Protein AF-A0A554LE17-F1 (afdb_monomer_lite)

Radius of gyration: 34.79 Å; chains: 1; bounding box: 100×59×69 Å

Foldseek 3Di:
DVVVVVVVVVVVVVVCVVPVVVVVVVVVVVVVVVVVVVVVVVVVVVVVVVVVVVLVPDDDDDDDQPPDDVVVVVVVLVVQVPDPSHPHDDDADLVNVQVVVCVVCVVPPVVVVVVVPDPARQVLDPPPADPWDWQEAALVRQKTWTWDDPPVDPRFIFIWMAGPNRRHIDGADDPPQWRHWIWHYAANHRFKIWWWTDHPPAAIFIWIQGPVHIDTPDPDDQFDRYWIWHDAYNVRQKTWTWTAHPNDIDIDMDGDD

Sequence (257 aa):
MKKSILRILKSGWTNFSRNSYLSVAATAIIALTLILFLGLITLRFLTSRITVALENKIDISAYFKTDAAEDQILQIKSDLMSQPSVESVEYVSKEQALEQFKSRHAGDKLIQDSLSQLDFNPLTVPTGIPAPYPTGISGDGSVIVGGPEDNGGSTVGSAVRWTNSGANVELLATPVGTVNSSAKAISTDGSAIVGWVAANSAPSQALLWTSGGFQVLTDLAGTTGGSKALGVSSTGSFVVGVGNLSNVDQAVRWRTR

Structure (mmCIF, N/CA/C/O backbone):
data_AF-A0A554LE17-F1
#
_entry.id   AF-A0A554LE17-F1
#
loop_
_atom_site.group_PDB
_atom_site.id
_atom_site.type_symbol
_atom_site.label_atom_id
_atom_site.label_alt_id
_atom_site.label_comp_id
_atom_site.label_asym_id
_atom_site.label_entity_id
_atom_site.label_seq_id
_atom_site.pdbx_PDB_ins_code
_atom_site.Cartn_x
_atom_site.Cartn_y
_atom_site.Cartn_z
_atom_site.occupancy
_atom_site.B_iso_or_equiv
_atom_site.auth_seq_id
_atom_site.auth_comp_id
_atom_site.auth_asym_id
_atom_site.auth_atom_id
_atom_site.pdbx_PDB_model_num
ATOM 1 N N . MET A 1 1 ? 77.751 26.852 -33.762 1.00 61.38 1 MET A N 1
ATOM 2 C CA . MET A 1 1 ? 76.496 26.105 -33.493 1.00 61.38 1 MET A CA 1
ATOM 3 C C . MET A 1 1 ?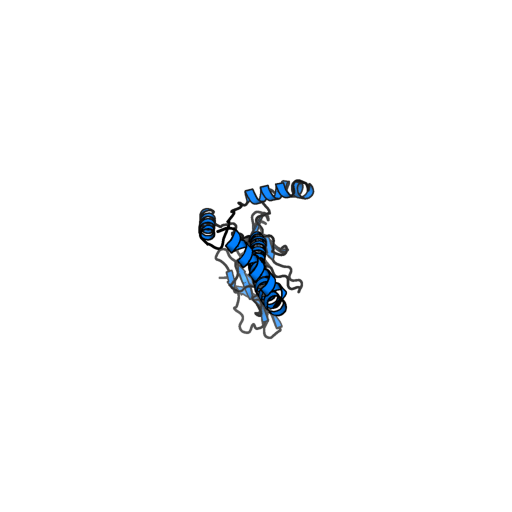 75.343 26.431 -34.450 1.00 61.38 1 MET A C 1
ATOM 5 O O . MET A 1 1 ? 74.928 25.530 -35.167 1.00 61.38 1 MET A O 1
ATOM 9 N N . LYS A 1 2 ? 74.864 27.685 -34.556 1.00 64.56 2 LYS A N 1
ATOM 10 C CA . LYS A 1 2 ? 73.673 28.053 -35.367 1.00 64.56 2 LYS A CA 1
ATOM 11 C C . LYS A 1 2 ? 73.710 27.603 -36.844 1.00 64.56 2 LYS A C 1
ATOM 13 O O . LYS A 1 2 ? 72.731 27.062 -37.345 1.00 64.56 2 LYS A O 1
ATOM 18 N N . LYS A 1 3 ? 74.857 27.743 -37.529 1.00 74.50 3 LYS A N 1
ATOM 19 C CA . LYS A 1 3 ? 75.019 27.347 -38.948 1.00 74.50 3 LYS A CA 1
ATOM 20 C C . LYS A 1 3 ? 74.940 25.830 -39.193 1.00 74.50 3 LYS A C 1
ATOM 22 O O . LYS A 1 3 ? 74.610 25.422 -40.300 1.00 74.50 3 LYS A O 1
ATOM 27 N N . SER A 1 4 ? 75.238 25.008 -38.183 1.00 76.94 4 SER A N 1
ATOM 28 C CA . SER A 1 4 ? 75.140 23.544 -38.290 1.00 76.94 4 SER A CA 1
ATOM 29 C C . SER A 1 4 ? 73.679 23.090 -38.205 1.00 76.94 4 SER A C 1
ATOM 31 O O . SER A 1 4 ? 73.212 22.360 -39.070 1.00 76.94 4 SER A O 1
ATOM 33 N N . ILE A 1 5 ? 72.926 23.636 -37.243 1.00 83.56 5 ILE A N 1
ATOM 34 C CA . ILE A 1 5 ? 71.493 23.354 -37.037 1.00 83.56 5 ILE A CA 1
ATOM 35 C C . ILE A 1 5 ? 70.663 23.746 -38.267 1.00 83.56 5 ILE A C 1
ATOM 37 O O . ILE A 1 5 ? 69.858 22.953 -38.745 1.00 83.56 5 ILE A O 1
ATOM 41 N N . LEU A 1 6 ? 70.912 24.927 -38.842 1.00 85.12 6 LEU A N 1
ATOM 42 C CA . LEU A 1 6 ? 70.254 25.378 -40.078 1.00 85.12 6 LEU A CA 1
ATOM 43 C C . LEU A 1 6 ? 70.502 24.435 -41.262 1.00 85.12 6 LEU A C 1
ATOM 45 O O . LEU A 1 6 ? 69.608 24.210 -42.075 1.00 85.12 6 LEU A O 1
ATOM 49 N N . ARG A 1 7 ? 71.708 23.864 -41.361 1.00 83.81 7 ARG A N 1
ATOM 50 C CA . ARG A 1 7 ? 72.048 22.918 -42.428 1.00 83.81 7 ARG A CA 1
ATOM 51 C C . ARG A 1 7 ? 71.371 21.568 -42.210 1.00 83.81 7 ARG A C 1
ATOM 53 O O . ARG A 1 7 ? 70.859 21.006 -43.167 1.00 83.81 7 ARG A O 1
ATOM 60 N N . ILE A 1 8 ? 71.312 21.095 -40.966 1.00 86.81 8 ILE A N 1
ATOM 61 C CA . ILE A 1 8 ? 70.611 19.859 -40.591 1.00 86.81 8 ILE A CA 1
ATOM 62 C C . ILE A 1 8 ? 69.110 19.980 -40.889 1.00 86.81 8 ILE A C 1
ATOM 64 O O . ILE A 1 8 ? 68.551 19.088 -41.518 1.00 86.81 8 ILE A O 1
ATOM 68 N N . LEU A 1 9 ? 68.477 21.104 -40.538 1.00 85.56 9 LEU A N 1
ATOM 69 C CA . LEU A 1 9 ? 67.068 21.370 -40.857 1.00 85.56 9 LEU A CA 1
ATOM 70 C C . LEU A 1 9 ? 66.822 21.447 -42.369 1.00 85.56 9 LEU A C 1
ATOM 72 O O . LEU A 1 9 ? 65.872 20.846 -42.866 1.00 85.56 9 LEU A O 1
ATOM 76 N N . LYS A 1 10 ? 67.701 22.129 -43.117 1.00 84.12 10 LYS A N 1
ATOM 77 C CA . LYS A 1 10 ? 67.605 22.211 -44.582 1.00 84.12 10 LYS A CA 1
ATOM 78 C C . LYS A 1 10 ? 67.740 20.831 -45.232 1.00 84.12 10 LYS A C 1
ATOM 80 O O . LYS A 1 10 ? 66.941 20.498 -46.101 1.00 84.12 10 LYS A O 1
ATOM 85 N N . SER A 1 11 ? 68.699 20.022 -44.782 1.00 80.00 11 SER A N 1
ATOM 86 C CA . SER A 1 11 ? 68.896 18.650 -45.264 1.00 80.00 11 SER A CA 1
ATOM 87 C C . SER A 1 11 ? 67.737 17.723 -44.880 1.00 80.00 11 SER A C 1
ATOM 89 O O . SER A 1 11 ? 67.319 16.892 -45.687 1.00 80.00 11 SER A O 1
ATOM 91 N N . GLY A 1 12 ? 67.180 17.881 -43.676 1.00 80.19 12 GLY A N 1
ATOM 92 C CA . GLY A 1 12 ? 65.974 17.178 -43.233 1.00 80.19 12 GLY A CA 1
ATOM 93 C C . GLY A 1 12 ? 64.771 17.499 -44.120 1.00 80.19 12 GLY A C 1
ATOM 94 O O . GLY A 1 12 ? 64.107 16.586 -44.600 1.00 80.19 12 GLY A O 1
ATOM 95 N N . TRP A 1 13 ? 64.558 18.779 -44.438 1.00 82.19 13 TRP A N 1
ATOM 96 C CA . TRP A 1 13 ? 63.484 19.229 -45.328 1.00 82.19 13 TRP A CA 1
ATOM 97 C C . TRP A 1 13 ? 63.643 18.720 -46.765 1.00 82.19 13 TRP A C 1
ATOM 99 O O . TRP A 1 13 ? 62.680 18.262 -47.377 1.00 82.19 13 TRP A O 1
ATOM 109 N N . THR A 1 14 ? 64.864 18.741 -47.312 1.00 79.69 14 THR A N 1
ATOM 110 C CA . THR A 1 14 ? 65.112 18.209 -48.660 1.00 79.69 14 THR A CA 1
ATOM 111 C C . THR A 1 14 ? 64.873 16.703 -48.745 1.00 79.69 14 THR A C 1
ATOM 113 O O . THR A 1 14 ? 64.358 16.235 -49.756 1.00 79.69 14 THR A O 1
ATOM 116 N N . ASN A 1 15 ? 65.201 15.943 -47.694 1.00 76.06 15 ASN A N 1
ATOM 117 C CA . ASN A 1 15 ? 64.921 14.505 -47.641 1.00 76.06 15 ASN A CA 1
ATOM 118 C C . ASN A 1 15 ? 63.424 14.220 -47.441 1.00 76.06 15 ASN A C 1
ATOM 120 O O . ASN A 1 15 ? 62.889 13.320 -48.083 1.00 76.06 15 ASN A O 1
ATOM 124 N N . PHE A 1 16 ? 62.736 15.028 -46.632 1.00 77.69 16 PHE A N 1
ATOM 125 C CA . PHE A 1 16 ? 61.286 14.955 -46.425 1.00 77.69 16 PHE A CA 1
ATOM 126 C C . PHE A 1 16 ? 60.498 15.224 -47.716 1.00 77.69 16 PHE A C 1
ATOM 128 O O . PHE A 1 16 ? 59.579 14.486 -48.053 1.00 77.69 16 PHE A O 1
ATOM 135 N N . SER A 1 17 ? 60.893 16.242 -48.487 1.00 74.81 17 SER A N 1
ATOM 136 C CA . SER A 1 17 ? 60.249 16.569 -49.765 1.00 74.81 17 SER A CA 1
ATOM 137 C C . SER A 1 17 ? 60.552 15.547 -50.868 1.00 74.81 17 SER A C 1
ATOM 139 O O . SER A 1 17 ? 59.688 15.295 -51.704 1.00 74.81 17 SER A O 1
ATOM 141 N N . ARG A 1 18 ? 61.747 14.935 -50.870 1.00 79.25 18 ARG A N 1
ATOM 142 C CA . ARG A 1 18 ? 62.140 13.915 -51.861 1.00 79.25 18 ARG A CA 1
ATOM 143 C C . ARG A 1 18 ? 61.530 12.535 -51.604 1.00 79.25 18 ARG A C 1
ATOM 145 O O . ARG A 1 18 ? 61.303 11.811 -52.564 1.00 79.25 18 ARG A O 1
ATOM 152 N N . ASN A 1 19 ? 61.258 12.181 -50.346 1.00 79.56 19 ASN A N 1
ATOM 153 C CA . ASN A 1 19 ? 60.634 10.912 -49.950 1.00 79.56 19 ASN A CA 1
ATOM 154 C C . ASN A 1 19 ? 59.255 11.139 -49.300 1.00 79.56 19 ASN A C 1
ATOM 156 O O . ASN A 1 19 ? 58.930 10.569 -48.255 1.00 79.56 19 ASN A O 1
ATOM 160 N N . SER A 1 20 ? 58.453 12.014 -49.913 1.00 75.75 20 SER A N 1
ATOM 161 C CA . SER A 1 20 ? 57.191 12.518 -49.361 1.00 75.75 20 SER A CA 1
ATOM 162 C C . SER A 1 20 ? 56.173 11.416 -49.070 1.00 75.75 20 SER A C 1
ATOM 164 O O . SER A 1 20 ? 55.471 11.493 -48.069 1.00 75.75 20 SER A O 1
ATOM 166 N N . TYR A 1 21 ? 56.129 10.357 -49.882 1.00 83.44 21 TYR A N 1
ATOM 167 C CA . TYR A 1 21 ? 55.172 9.260 -49.724 1.00 83.44 21 TYR A CA 1
ATOM 168 C C . TYR A 1 21 ? 55.283 8.561 -48.358 1.00 83.44 21 TYR A C 1
ATOM 170 O O . TYR A 1 21 ? 54.287 8.414 -47.650 1.00 83.44 21 TYR A O 1
ATOM 178 N N . LEU A 1 22 ? 56.501 8.185 -47.946 1.00 82.06 22 LEU A N 1
ATOM 179 C CA . LEU A 1 22 ? 56.727 7.475 -46.683 1.00 82.06 22 LEU A CA 1
ATOM 180 C C . LEU A 1 22 ? 56.473 8.384 -45.473 1.00 82.06 22 LEU A C 1
ATOM 182 O O . LEU A 1 22 ? 55.891 7.958 -44.476 1.00 82.06 22 LEU A O 1
ATOM 186 N N . SER A 1 23 ? 56.884 9.650 -45.563 1.00 84.12 23 SER A N 1
ATOM 187 C CA . SER A 1 23 ? 56.683 10.619 -44.487 1.00 84.12 23 SER A CA 1
ATOM 188 C C . SER A 1 23 ? 55.212 11.012 -44.318 1.00 84.12 23 SER A C 1
ATOM 190 O O . SER A 1 23 ? 54.745 11.129 -43.184 1.00 84.12 23 SER A O 1
ATOM 192 N N . VAL A 1 24 ? 54.463 11.160 -45.415 1.00 85.69 24 VAL A N 1
ATOM 193 C CA . VAL A 1 24 ? 53.012 11.405 -45.387 1.00 85.69 24 VAL A CA 1
ATOM 194 C C . VAL A 1 24 ? 52.281 10.207 -44.784 1.00 85.69 24 VAL A C 1
ATOM 196 O O . VAL A 1 24 ? 51.456 10.405 -43.897 1.00 85.69 24 VAL A O 1
ATOM 199 N N . ALA A 1 25 ? 52.630 8.976 -45.175 1.00 88.81 25 ALA A N 1
ATOM 200 C CA . ALA A 1 25 ? 52.040 7.764 -44.605 1.00 88.81 25 ALA A CA 1
ATOM 201 C C . ALA A 1 25 ? 52.292 7.649 -43.089 1.00 88.81 25 ALA A C 1
ATOM 203 O O . ALA A 1 25 ? 51.354 7.443 -42.322 1.00 88.81 25 ALA A O 1
ATOM 204 N N . ALA A 1 26 ? 53.532 7.852 -42.634 1.00 87.75 26 ALA A N 1
ATOM 205 C CA . ALA A 1 26 ? 53.867 7.809 -41.209 1.00 87.75 26 ALA A CA 1
ATOM 206 C C . ALA A 1 26 ? 53.148 8.908 -40.404 1.00 87.75 26 ALA A C 1
ATOM 208 O O . ALA A 1 26 ? 52.630 8.648 -39.318 1.00 87.75 26 ALA A O 1
ATOM 209 N N . THR A 1 27 ? 53.064 10.124 -40.953 1.00 88.50 27 THR A N 1
ATOM 210 C CA . THR A 1 27 ? 52.360 11.246 -40.313 1.00 88.50 27 THR A CA 1
ATOM 211 C C . THR A 1 27 ? 50.860 10.982 -40.241 1.00 88.50 27 THR A C 1
ATOM 213 O O . THR A 1 27 ? 50.250 11.250 -39.212 1.00 88.50 27 THR A O 1
ATOM 216 N N . ALA A 1 28 ? 50.271 10.410 -41.293 1.00 91.69 28 ALA A N 1
ATOM 217 C CA . ALA A 1 28 ? 48.862 10.039 -41.319 1.00 91.69 28 ALA A CA 1
ATOM 218 C C . ALA A 1 28 ? 48.540 8.975 -40.264 1.00 91.69 28 ALA A C 1
ATOM 220 O O . ALA A 1 28 ? 47.548 9.113 -39.557 1.00 91.69 28 ALA A O 1
ATOM 221 N N . ILE A 1 29 ? 49.401 7.965 -40.096 1.00 94.50 29 ILE A N 1
ATOM 222 C CA . ILE A 1 29 ? 49.229 6.935 -39.062 1.00 94.50 29 ILE A CA 1
ATOM 223 C C . ILE A 1 29 ? 49.287 7.561 -37.663 1.00 94.50 29 ILE A C 1
ATOM 225 O O . ILE A 1 29 ? 48.399 7.308 -36.855 1.00 94.50 29 ILE A O 1
ATOM 229 N N . ILE A 1 30 ? 50.279 8.415 -37.382 1.00 95.12 30 ILE A N 1
ATOM 230 C CA . ILE A 1 30 ? 50.410 9.094 -36.078 1.00 95.12 30 ILE A CA 1
ATOM 231 C C . ILE A 1 30 ? 49.239 10.057 -35.827 1.00 95.12 30 ILE A C 1
ATOM 233 O O . ILE A 1 30 ? 48.736 10.156 -34.711 1.00 95.12 30 ILE A O 1
ATOM 237 N N . ALA A 1 31 ? 48.776 10.764 -36.857 1.00 95.50 31 ALA A N 1
ATOM 238 C CA . ALA A 1 31 ? 47.617 11.639 -36.744 1.00 95.50 31 ALA A CA 1
ATOM 239 C C . ALA A 1 31 ? 46.343 10.833 -36.455 1.00 95.50 31 ALA A C 1
ATOM 241 O O . ALA A 1 31 ? 45.564 11.216 -35.586 1.00 95.50 31 ALA A O 1
ATOM 242 N N . LEU A 1 32 ? 46.153 9.694 -37.128 1.00 96.00 32 LEU A N 1
ATOM 243 C CA . LEU A 1 32 ? 45.008 8.814 -36.915 1.00 96.00 32 LEU A CA 1
ATOM 244 C C . LEU A 1 32 ? 45.007 8.224 -35.499 1.00 96.00 32 LEU A C 1
ATOM 246 O O . LEU A 1 32 ? 43.967 8.213 -34.843 1.00 96.00 32 LEU A O 1
ATOM 250 N N . THR A 1 33 ? 46.164 7.774 -35.000 1.00 96.62 33 THR A N 1
ATOM 251 C CA . THR A 1 33 ? 46.280 7.251 -33.631 1.00 96.62 33 THR A CA 1
ATOM 252 C C . THR A 1 33 ? 46.028 8.339 -32.595 1.00 96.62 33 THR A C 1
ATOM 254 O O . THR A 1 33 ? 45.345 8.082 -31.607 1.00 96.62 33 THR A O 1
ATOM 257 N N . LEU A 1 34 ? 46.502 9.565 -32.837 1.00 96.56 34 LEU A N 1
ATOM 258 C CA . LEU A 1 34 ? 46.253 10.702 -31.957 1.00 96.56 34 LEU A CA 1
ATOM 259 C C . LEU A 1 34 ? 44.767 11.083 -31.932 1.00 96.56 34 LEU A C 1
ATOM 261 O O . LEU A 1 34 ? 44.208 11.263 -30.854 1.00 96.56 34 LEU A O 1
ATOM 265 N N . ILE A 1 35 ? 44.108 11.147 -33.094 1.00 96.81 35 ILE A N 1
ATOM 266 C CA . ILE A 1 35 ? 42.663 11.405 -33.197 1.00 96.81 35 ILE A CA 1
ATOM 267 C C . ILE A 1 35 ? 41.875 10.327 -32.457 1.00 96.81 35 ILE A C 1
ATOM 269 O O . ILE A 1 35 ? 40.958 10.651 -31.707 1.00 96.81 35 ILE A O 1
ATOM 273 N N . LEU A 1 36 ? 42.254 9.058 -32.618 1.00 96.75 36 LEU A N 1
ATOM 274 C CA . LEU A 1 36 ? 41.621 7.954 -31.906 1.00 96.75 36 LEU A CA 1
ATOM 275 C C . LEU A 1 36 ? 41.792 8.105 -30.387 1.00 96.75 36 LEU A C 1
ATOM 277 O O . LEU A 1 36 ? 40.825 7.956 -29.643 1.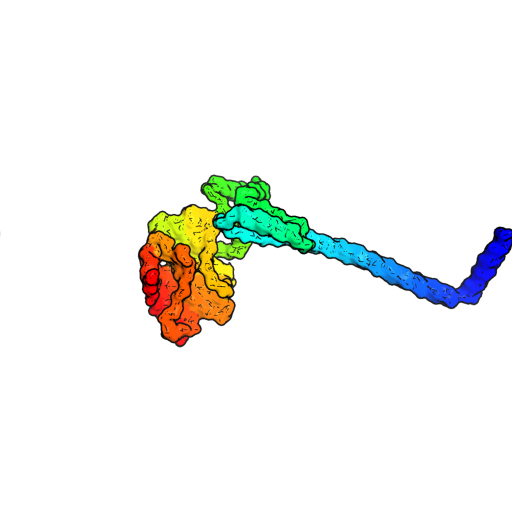00 96.75 36 LEU A O 1
ATOM 281 N N . PHE A 1 37 ? 42.982 8.489 -29.922 1.00 96.44 37 PHE A N 1
ATOM 282 C CA . PHE A 1 37 ? 43.247 8.724 -28.501 1.00 96.44 37 PHE A CA 1
ATOM 283 C C . PHE A 1 37 ? 42.443 9.907 -27.935 1.00 96.44 37 PHE A C 1
ATOM 285 O O . PHE A 1 37 ? 41.842 9.795 -26.865 1.00 96.44 37 PHE A O 1
ATOM 292 N N . LEU A 1 38 ? 42.369 11.026 -28.667 1.00 96.00 38 LEU A N 1
ATOM 293 C CA . LEU A 1 38 ? 41.531 12.176 -28.304 1.00 96.00 38 LEU A CA 1
ATOM 294 C C . LEU A 1 38 ? 40.040 11.806 -28.306 1.00 96.00 38 LEU A C 1
ATOM 296 O O . LEU A 1 38 ? 39.295 12.228 -27.419 1.00 96.00 38 LEU A O 1
ATOM 300 N N . GLY A 1 39 ? 39.609 10.984 -29.263 1.00 96.06 39 GLY A N 1
ATOM 301 C CA . GLY A 1 39 ? 38.253 10.445 -29.337 1.00 96.06 39 GLY A CA 1
ATOM 302 C C . GLY A 1 39 ? 37.889 9.627 -28.099 1.00 96.06 39 GLY A C 1
ATOM 303 O O . GLY A 1 39 ? 36.836 9.835 -27.507 1.00 96.06 39 GLY A O 1
ATOM 304 N N . LEU A 1 40 ? 38.787 8.757 -27.633 1.00 96.31 40 LEU A N 1
ATOM 305 C CA . LEU A 1 40 ? 38.554 7.962 -26.423 1.00 96.31 40 LEU A CA 1
ATOM 306 C C . LEU A 1 40 ? 38.484 8.825 -25.153 1.00 96.31 40 LEU A C 1
ATOM 308 O O . LEU A 1 40 ? 37.628 8.594 -24.298 1.00 96.31 40 LEU A O 1
ATOM 312 N N . ILE A 1 41 ? 39.343 9.843 -25.032 1.00 95.88 41 ILE A N 1
ATOM 313 C CA . ILE A 1 41 ? 39.332 10.765 -23.882 1.00 95.88 41 ILE A CA 1
ATOM 314 C C . ILE A 1 41 ? 38.029 11.576 -23.842 1.00 95.88 41 ILE A C 1
ATOM 316 O O . ILE A 1 41 ? 37.404 11.695 -22.786 1.00 95.88 41 ILE A O 1
ATOM 320 N N . THR A 1 42 ? 37.604 12.112 -24.987 1.00 95.62 42 THR A N 1
ATOM 321 C CA . THR A 1 42 ? 36.357 12.886 -25.095 1.00 95.62 42 THR A CA 1
ATOM 322 C C . THR A 1 42 ? 35.124 12.017 -24.859 1.00 95.62 42 THR A C 1
ATOM 324 O O . THR A 1 42 ? 34.226 12.435 -24.128 1.00 95.62 42 THR A O 1
ATOM 327 N N . LEU A 1 43 ? 35.109 10.784 -25.375 1.00 95.38 43 LEU A N 1
ATOM 328 C CA . LEU A 1 43 ? 34.040 9.820 -25.122 1.00 95.38 43 LEU A CA 1
ATOM 329 C C . LEU A 1 43 ? 33.911 9.499 -23.628 1.00 95.38 43 LEU A C 1
ATOM 331 O O . LEU A 1 43 ? 32.807 9.532 -23.097 1.00 95.38 43 LEU A O 1
ATOM 335 N N . ARG A 1 44 ? 35.027 9.270 -22.920 1.00 94.12 44 ARG A N 1
ATOM 336 C CA . ARG A 1 44 ? 35.014 9.026 -21.467 1.00 94.12 44 ARG A CA 1
ATOM 337 C C . ARG A 1 44 ? 34.390 10.190 -20.695 1.00 94.12 44 ARG A C 1
ATOM 339 O O . ARG A 1 44 ? 33.610 9.960 -19.774 1.00 94.12 44 ARG A O 1
ATOM 346 N N . PHE A 1 45 ? 34.736 11.424 -21.061 1.00 92.81 45 PHE A N 1
ATOM 347 C CA . PHE A 1 45 ? 34.166 12.621 -20.444 1.00 92.81 45 PHE A CA 1
ATOM 348 C C . PHE A 1 45 ? 32.666 12.755 -20.731 1.00 92.81 45 PHE A C 1
ATOM 350 O O . PHE A 1 45 ? 31.898 13.112 -19.844 1.00 92.81 45 PHE A O 1
ATOM 357 N N . LEU A 1 46 ? 32.229 12.448 -21.953 1.00 91.69 46 LEU A N 1
ATOM 358 C CA . LEU A 1 46 ? 30.812 12.489 -22.300 1.00 91.69 46 LEU A CA 1
ATOM 359 C C . LEU A 1 46 ? 30.016 11.430 -21.525 1.00 91.69 46 LEU A C 1
ATOM 361 O O . LEU A 1 46 ? 28.979 11.752 -20.949 1.00 91.69 46 LEU A O 1
ATOM 365 N N . THR A 1 47 ? 30.528 10.198 -21.446 1.00 91.56 47 THR A N 1
ATOM 366 C CA . THR A 1 47 ? 29.895 9.116 -20.684 1.00 91.56 47 THR A CA 1
ATOM 367 C C . THR A 1 47 ? 29.750 9.485 -19.212 1.00 91.56 47 THR A C 1
ATOM 369 O O . THR A 1 47 ? 28.663 9.324 -18.671 1.00 91.56 47 THR A O 1
ATOM 372 N N . SER A 1 48 ? 30.778 10.053 -18.569 1.00 86.50 48 SER A N 1
ATOM 373 C CA . SER A 1 48 ? 30.665 10.438 -17.154 1.00 86.50 48 SER A CA 1
ATOM 374 C C . SER A 1 48 ? 29.624 11.536 -16.915 1.00 86.50 48 SER A C 1
ATOM 376 O O . SER A 1 48 ? 28.930 11.503 -15.903 1.00 86.50 48 SER A O 1
ATOM 378 N N . ARG A 1 49 ? 29.454 12.480 -17.851 1.00 85.94 49 ARG A N 1
ATOM 379 C CA . ARG A 1 49 ? 28.388 13.494 -17.771 1.00 85.94 49 ARG A CA 1
ATOM 380 C C . ARG A 1 49 ? 26.997 12.885 -17.902 1.00 85.94 49 ARG A C 1
ATOM 382 O O . ARG A 1 49 ? 26.096 13.298 -17.181 1.00 85.94 49 ARG A O 1
ATOM 389 N N . ILE A 1 50 ? 26.831 11.924 -18.809 1.00 84.00 50 ILE A N 1
ATOM 390 C CA . ILE A 1 50 ? 25.555 11.229 -19.008 1.00 84.00 50 ILE A CA 1
ATOM 391 C C . ILE A 1 50 ? 25.213 10.389 -17.778 1.00 84.00 50 ILE A C 1
ATOM 393 O O . ILE A 1 50 ? 24.079 10.449 -17.317 1.00 84.00 50 ILE A O 1
ATOM 397 N N . THR A 1 51 ? 26.181 9.661 -17.216 1.00 83.00 51 THR A N 1
ATOM 398 C CA . THR A 1 51 ? 25.973 8.871 -15.996 1.00 83.00 51 THR A CA 1
ATOM 399 C C . THR A 1 51 ? 25.492 9.753 -14.846 1.00 83.00 51 THR A C 1
ATOM 401 O O . THR A 1 51 ? 24.435 9.472 -14.298 1.00 83.00 51 THR A O 1
ATOM 404 N N . VAL A 1 52 ? 26.169 10.874 -14.566 1.00 77.19 52 VAL A N 1
ATOM 405 C CA . VAL A 1 52 ? 25.757 11.810 -13.499 1.00 77.19 52 VAL A CA 1
ATOM 406 C C . VAL A 1 52 ? 24.368 12.410 -13.764 1.00 77.19 52 VAL A C 1
ATOM 408 O O . VAL A 1 52 ? 23.565 12.569 -12.853 1.00 77.19 52 VAL A O 1
ATOM 411 N N . ALA A 1 53 ? 24.043 12.722 -15.022 1.00 74.75 53 ALA A N 1
ATOM 412 C CA . ALA A 1 53 ? 22.732 13.270 -15.373 1.00 74.75 53 ALA A CA 1
ATOM 413 C C . ALA A 1 53 ? 21.581 12.254 -15.243 1.00 74.75 53 ALA A C 1
ATOM 415 O O . ALA A 1 53 ? 20.428 12.663 -15.098 1.00 74.75 53 ALA A O 1
ATOM 416 N N . LEU A 1 54 ? 21.874 10.954 -15.346 1.00 73.06 54 LEU A N 1
ATOM 417 C CA . LEU A 1 54 ? 20.905 9.878 -15.134 1.00 73.06 54 LEU A CA 1
ATOM 418 C C . LEU A 1 54 ? 20.795 9.496 -13.656 1.00 73.06 54 LEU A C 1
ATOM 420 O O . LEU A 1 54 ? 19.689 9.240 -13.194 1.00 73.06 54 LEU A O 1
ATOM 424 N N . GLU A 1 55 ? 21.908 9.500 -12.926 1.00 66.44 55 GLU A N 1
ATOM 425 C CA . GLU A 1 55 ? 21.966 9.195 -11.492 1.00 66.44 55 GLU A CA 1
ATOM 426 C C . GLU A 1 55 ? 21.151 10.209 -10.672 1.00 66.44 55 GLU A C 1
ATOM 428 O O . GLU A 1 55 ? 20.274 9.811 -9.912 1.00 66.44 55 GLU A O 1
ATOM 433 N N . ASN A 1 56 ? 21.280 11.510 -10.965 1.00 64.94 56 ASN A N 1
ATOM 434 C CA . ASN A 1 56 ? 20.529 12.581 -10.288 1.00 64.94 56 ASN A CA 1
ATOM 435 C C . ASN A 1 56 ? 19.009 12.590 -10.558 1.00 64.94 56 ASN A C 1
ATOM 437 O O . ASN A 1 56 ? 18.312 13.477 -10.072 1.00 64.94 56 ASN A O 1
ATOM 441 N N . LYS A 1 57 ? 18.482 11.691 -11.399 1.00 64.31 57 LYS A N 1
ATOM 442 C CA . LYS A 1 57 ? 17.044 11.623 -11.723 1.00 64.31 57 LYS A CA 1
ATOM 443 C C . LYS A 1 57 ? 16.308 10.489 -11.015 1.00 64.31 57 LYS A C 1
ATOM 445 O O . LYS A 1 57 ? 15.104 10.342 -11.226 1.00 64.31 57 LYS A O 1
ATOM 450 N N . ILE A 1 58 ? 17.009 9.659 -10.247 1.00 66.56 58 ILE A N 1
ATOM 451 C CA . ILE A 1 58 ? 16.413 8.493 -9.597 1.00 66.56 58 ILE A CA 1
ATOM 452 C C . ILE A 1 58 ? 15.992 8.884 -8.178 1.00 66.56 58 ILE A C 1
ATOM 454 O O . ILE A 1 58 ? 16.715 8.649 -7.216 1.00 66.56 58 ILE A O 1
ATOM 458 N N . ASP A 1 59 ? 14.794 9.454 -8.056 1.00 66.75 59 ASP A N 1
ATOM 459 C CA . ASP A 1 59 ? 14.148 9.684 -6.762 1.00 66.75 59 ASP A CA 1
ATOM 460 C C . ASP A 1 59 ? 13.341 8.438 -6.363 1.00 66.75 59 ASP A C 1
ATOM 462 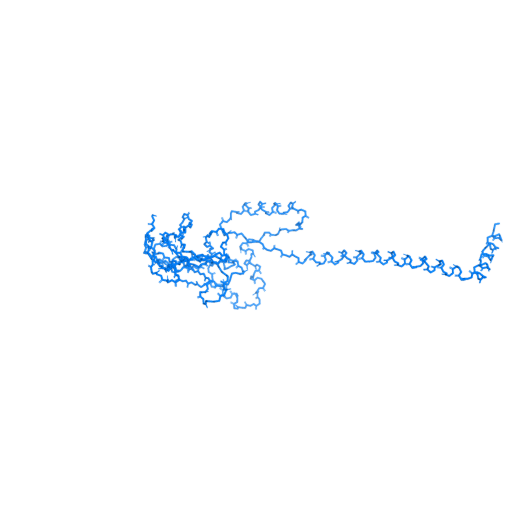O O . ASP A 1 59 ? 12.377 8.061 -7.036 1.00 66.75 59 ASP A O 1
ATOM 466 N N . ILE A 1 60 ? 13.723 7.783 -5.263 1.00 72.44 60 ILE A N 1
ATOM 467 C CA . ILE A 1 60 ? 12.996 6.634 -4.704 1.00 72.44 60 ILE A CA 1
ATOM 468 C C . ILE A 1 60 ? 12.268 7.091 -3.442 1.00 72.44 60 ILE A C 1
ATOM 470 O O . ILE A 1 60 ? 12.888 7.403 -2.430 1.00 72.44 60 ILE A O 1
ATOM 474 N N . SER A 1 61 ? 10.936 7.108 -3.488 1.00 76.31 61 SER A N 1
ATOM 475 C CA . SER A 1 61 ? 10.100 7.382 -2.316 1.00 76.31 61 SER A CA 1
ATOM 476 C C . SER A 1 61 ? 9.680 6.076 -1.639 1.00 76.31 61 SER A C 1
ATOM 478 O O . SER A 1 61 ? 9.101 5.199 -2.278 1.00 76.31 61 SER A O 1
ATOM 480 N N . ALA A 1 62 ? 9.953 5.955 -0.339 1.00 72.62 62 ALA A N 1
ATOM 481 C CA . ALA A 1 62 ? 9.510 4.846 0.501 1.00 72.62 62 ALA A CA 1
ATOM 482 C C . ALA A 1 62 ? 8.590 5.373 1.609 1.00 72.62 62 ALA A C 1
ATOM 484 O O . ALA A 1 62 ? 8.864 6.409 2.211 1.00 72.62 62 ALA A O 1
ATOM 485 N N . TYR A 1 63 ? 7.500 4.655 1.877 1.00 73.38 63 TYR A N 1
ATOM 486 C CA . TYR A 1 63 ? 6.471 5.074 2.828 1.00 73.38 63 TYR A CA 1
ATOM 487 C C . TYR A 1 63 ? 6.471 4.164 4.055 1.00 73.38 63 TYR A C 1
ATOM 489 O O . TYR A 1 63 ? 6.554 2.940 3.933 1.00 73.38 63 TYR A O 1
ATOM 497 N N . PHE A 1 64 ? 6.349 4.765 5.238 1.00 73.06 64 PHE A N 1
ATOM 498 C CA . PHE A 1 64 ? 6.250 4.044 6.504 1.00 73.06 64 PHE A CA 1
ATOM 499 C C . PHE A 1 64 ? 4.794 3.772 6.876 1.00 73.06 64 PHE A C 1
ATOM 501 O O . PHE A 1 64 ? 3.879 4.487 6.462 1.00 73.06 64 PHE A O 1
ATOM 508 N N . LYS A 1 65 ? 4.578 2.734 7.686 1.00 66.06 65 LYS A N 1
ATOM 509 C CA . LYS A 1 65 ? 3.269 2.488 8.296 1.00 66.06 65 LYS A CA 1
ATOM 510 C C . LYS A 1 65 ? 2.917 3.621 9.263 1.00 66.06 65 LYS A C 1
ATOM 512 O O . LYS A 1 65 ? 3.798 4.248 9.846 1.00 66.06 65 LYS A O 1
ATOM 517 N N . THR A 1 66 ? 1.626 3.882 9.438 1.00 62.94 66 THR A N 1
ATOM 518 C CA . THR A 1 66 ? 1.118 5.002 10.243 1.00 62.94 66 THR A CA 1
ATOM 519 C C . THR A 1 66 ? 1.410 4.880 11.740 1.00 62.94 66 THR A C 1
ATOM 521 O O . THR A 1 66 ? 1.419 5.921 12.401 1.00 62.94 66 THR A O 1
ATOM 524 N N . ASP A 1 67 ? 1.661 3.662 12.228 1.00 65.00 67 ASP A N 1
ATOM 525 C CA . ASP A 1 67 ? 1.989 3.268 13.606 1.00 65.00 67 ASP A CA 1
ATOM 526 C C . ASP A 1 67 ? 3.498 3.093 13.861 1.00 65.00 67 ASP A C 1
ATOM 528 O O . ASP A 1 67 ? 3.899 2.759 14.977 1.00 65.00 67 ASP A O 1
ATOM 532 N N . ALA A 1 68 ? 4.341 3.299 12.843 1.00 71.50 68 ALA A N 1
ATOM 533 C CA . ALA A 1 68 ? 5.784 3.165 12.985 1.00 71.50 68 ALA A CA 1
ATOM 534 C C . ALA A 1 68 ? 6.324 4.210 13.972 1.00 71.50 68 ALA A C 1
ATOM 536 O O . ALA A 1 68 ? 6.052 5.405 13.841 1.00 71.50 68 ALA A O 1
ATOM 537 N N . ALA A 1 69 ? 7.104 3.752 14.954 1.00 81.19 69 ALA A N 1
ATOM 538 C CA . ALA A 1 69 ? 7.747 4.641 15.911 1.00 81.19 69 ALA A CA 1
ATOM 539 C C . ALA A 1 69 ? 8.784 5.518 15.194 1.00 81.19 69 ALA A C 1
ATOM 541 O O . ALA A 1 69 ? 9.604 5.013 14.425 1.00 81.19 69 ALA A O 1
ATOM 542 N N . GLU A 1 70 ? 8.772 6.823 15.469 1.00 78.44 70 GLU A N 1
ATOM 543 C CA . GLU A 1 70 ? 9.664 7.791 14.817 1.00 78.44 70 GLU A CA 1
ATOM 544 C C . GLU A 1 70 ? 11.147 7.434 15.006 1.00 78.44 70 GLU A C 1
ATOM 546 O O . GLU A 1 70 ? 11.930 7.518 14.061 1.00 78.44 70 GLU A O 1
ATOM 551 N N . ASP A 1 71 ? 11.509 6.894 16.171 1.00 82.06 71 ASP A N 1
ATOM 552 C CA . ASP A 1 71 ? 12.863 6.407 16.455 1.00 82.06 71 ASP A CA 1
ATOM 553 C C . ASP A 1 71 ? 13.320 5.316 15.470 1.00 82.06 71 ASP A C 1
ATOM 555 O O . ASP A 1 71 ? 14.464 5.319 15.015 1.00 82.06 71 ASP A O 1
ATOM 559 N N . GLN A 1 72 ? 12.419 4.406 15.081 1.00 82.75 72 GLN A N 1
ATOM 560 C CA . GLN A 1 72 ? 12.720 3.348 14.109 1.00 82.75 72 GLN A CA 1
ATOM 561 C C . GLN A 1 72 ? 12.898 3.920 12.699 1.00 82.75 72 GLN A C 1
ATOM 563 O O . GLN A 1 72 ? 13.745 3.454 11.939 1.00 82.75 72 GLN A O 1
ATOM 568 N N . ILE A 1 73 ? 12.131 4.954 12.353 1.00 83.94 73 ILE A N 1
ATOM 569 C CA . ILE A 1 73 ? 12.237 5.644 11.063 1.00 83.94 73 ILE A CA 1
ATOM 570 C C . ILE A 1 73 ? 13.576 6.385 10.964 1.00 83.94 73 ILE A C 1
ATOM 572 O O . ILE A 1 73 ? 14.264 6.302 9.944 1.00 83.94 73 ILE A O 1
ATOM 576 N N . LEU A 1 74 ? 13.981 7.068 12.037 1.00 84.62 74 LEU A N 1
ATOM 577 C CA . LEU A 1 74 ? 15.267 7.760 12.112 1.00 84.62 74 LEU A CA 1
ATOM 578 C C . LEU A 1 74 ? 16.449 6.784 12.078 1.00 84.62 74 LEU A C 1
ATOM 580 O O . LEU A 1 74 ? 17.473 7.088 11.462 1.00 84.62 74 LEU A O 1
ATOM 584 N N . GLN A 1 75 ? 16.296 5.594 12.663 1.00 86.88 75 GLN A N 1
ATOM 585 C CA . GLN A 1 75 ? 17.288 4.528 12.555 1.00 86.88 75 GLN A CA 1
ATOM 586 C C . GLN A 1 75 ? 17.430 4.034 11.109 1.00 86.88 75 GLN A C 1
ATOM 588 O O . GLN A 1 75 ? 18.542 3.992 10.590 1.00 86.88 75 GLN A O 1
ATOM 593 N N . ILE A 1 76 ? 16.317 3.776 10.414 1.00 86.81 76 ILE A N 1
ATOM 594 C CA . ILE A 1 76 ? 16.327 3.382 8.994 1.00 86.81 76 ILE A CA 1
ATOM 595 C C . ILE A 1 76 ? 16.954 4.476 8.121 1.00 86.81 76 ILE A C 1
ATOM 597 O O . ILE A 1 76 ? 17.739 4.176 7.224 1.00 86.81 76 ILE A O 1
ATOM 601 N N . LYS A 1 77 ? 16.660 5.753 8.396 1.00 84.19 77 LYS A N 1
ATOM 602 C CA . LYS A 1 77 ? 17.313 6.882 7.720 1.00 84.19 77 LYS A CA 1
ATOM 603 C C . LYS A 1 77 ? 18.832 6.826 7.897 1.00 84.19 77 LYS A C 1
ATOM 605 O O . LYS A 1 77 ? 19.561 6.998 6.923 1.00 84.19 77 LYS A O 1
ATOM 610 N N . SER A 1 78 ? 19.306 6.580 9.118 1.00 86.00 78 SER A N 1
ATOM 611 C CA . SER A 1 78 ? 20.737 6.457 9.411 1.00 86.00 78 SER A CA 1
ATOM 612 C C . SER A 1 78 ? 21.371 5.264 8.689 1.00 86.00 78 SER A C 1
ATOM 614 O O . SER A 1 78 ? 22.454 5.396 8.120 1.00 86.00 78 SER A O 1
ATOM 616 N N . ASP A 1 79 ? 20.686 4.121 8.658 1.00 88.31 79 ASP A N 1
ATOM 617 C CA . ASP A 1 79 ? 21.162 2.912 7.985 1.00 88.31 79 ASP A CA 1
ATOM 618 C C . ASP A 1 79 ? 21.245 3.107 6.464 1.00 88.31 79 ASP A C 1
ATOM 620 O O . ASP A 1 79 ? 22.226 2.700 5.840 1.00 88.31 79 ASP A O 1
ATOM 624 N N . LEU A 1 80 ? 20.270 3.791 5.859 1.00 86.62 80 LEU A N 1
ATOM 625 C CA . LEU A 1 80 ? 20.279 4.118 4.430 1.00 86.62 80 LEU A CA 1
ATOM 626 C C . LEU A 1 80 ? 21.379 5.125 4.076 1.00 86.62 80 LEU A C 1
ATOM 628 O O . LEU A 1 80 ? 22.063 4.939 3.076 1.00 86.62 80 LEU A O 1
ATOM 632 N N . MET A 1 81 ? 21.617 6.129 4.925 1.00 85.00 81 MET A N 1
ATOM 633 C CA . MET A 1 81 ? 22.730 7.078 4.765 1.00 85.00 81 MET A CA 1
ATOM 634 C C . MET A 1 81 ? 24.108 6.408 4.882 1.00 85.00 81 MET A C 1
ATOM 636 O O . MET A 1 81 ? 25.101 6.961 4.414 1.00 85.00 81 MET A O 1
ATOM 640 N N . SER A 1 82 ? 24.193 5.228 5.507 1.00 87.81 82 SER A N 1
ATOM 641 C CA . SER A 1 82 ? 25.444 4.467 5.602 1.00 87.81 82 SER A CA 1
ATOM 642 C C . SER A 1 82 ? 25.789 3.694 4.321 1.00 87.81 82 SER A C 1
ATOM 644 O O . SER A 1 82 ? 26.912 3.204 4.181 1.00 87.81 82 SER A O 1
ATOM 646 N N . GLN A 1 83 ? 24.846 3.574 3.378 1.00 86.88 83 GLN A N 1
ATOM 647 C CA . GLN A 1 83 ? 25.053 2.834 2.138 1.00 86.88 83 GLN A CA 1
ATOM 648 C C . GLN A 1 83 ? 25.801 3.688 1.103 1.00 86.88 83 GLN A C 1
ATOM 650 O O . GLN A 1 83 ? 25.366 4.793 0.791 1.00 86.88 83 GLN A O 1
ATOM 655 N N . PRO A 1 84 ? 26.866 3.166 0.469 1.00 82.62 84 PRO A N 1
ATOM 656 C CA . PRO A 1 84 ? 27.641 3.919 -0.521 1.00 82.62 84 PRO A CA 1
ATOM 657 C C . PRO A 1 84 ? 26.868 4.220 -1.817 1.00 82.62 84 PRO A C 1
ATOM 659 O O . PRO A 1 84 ? 27.333 5.013 -2.628 1.00 82.62 84 PRO A O 1
ATOM 662 N N . SER A 1 85 ? 25.713 3.580 -2.029 1.00 80.12 85 SER A N 1
ATOM 663 C CA . SER A 1 85 ? 24.834 3.784 -3.190 1.00 80.12 85 SER A CA 1
ATOM 664 C C . SER A 1 85 ? 23.740 4.833 -2.964 1.00 80.12 85 SER A C 1
ATOM 666 O O . SER A 1 85 ? 22.932 5.052 -3.859 1.00 80.12 85 SER A O 1
ATOM 668 N N . VAL A 1 86 ? 23.669 5.438 -1.775 1.00 80.31 86 VAL A N 1
ATOM 669 C CA . VAL A 1 86 ? 22.628 6.402 -1.405 1.00 80.31 86 VAL A CA 1
ATOM 670 C C . VAL A 1 86 ? 23.281 7.763 -1.190 1.00 80.31 86 VAL A C 1
ATOM 672 O O . VAL A 1 86 ? 24.074 7.938 -0.271 1.00 80.31 86 VAL A O 1
ATOM 675 N N . GLU A 1 87 ? 22.958 8.732 -2.048 1.00 79.31 87 GLU A N 1
ATOM 676 C CA . GLU A 1 87 ? 23.521 10.087 -1.964 1.00 79.31 87 GLU A CA 1
ATOM 677 C C . GLU A 1 87 ? 22.876 10.912 -0.841 1.00 79.31 87 GLU A C 1
ATOM 679 O O . GLU A 1 87 ? 23.564 11.620 -0.104 1.00 79.31 87 GLU A O 1
ATOM 684 N N . SER A 1 88 ? 21.552 10.820 -0.687 1.00 79.94 88 SER A N 1
ATOM 685 C CA . SER A 1 88 ? 20.821 11.525 0.365 1.00 79.94 88 SER A CA 1
ATOM 686 C C . SER A 1 88 ? 19.528 10.807 0.745 1.00 79.94 88 SER A C 1
ATOM 688 O O . SER A 1 88 ? 18.916 10.115 -0.067 1.00 79.94 88 SER A O 1
ATOM 690 N N . VAL A 1 89 ? 19.119 10.972 2.004 1.00 83.81 89 VAL A N 1
ATOM 691 C CA . VAL A 1 89 ? 17.844 10.473 2.526 1.00 83.81 89 VAL A CA 1
ATOM 692 C C . VAL A 1 89 ? 17.144 11.608 3.257 1.00 83.81 89 VAL A C 1
ATOM 694 O O . VAL A 1 89 ? 17.622 12.092 4.289 1.00 83.81 89 VAL A O 1
ATOM 697 N N . GLU A 1 90 ? 15.990 12.020 2.744 1.00 82.44 90 GLU A N 1
ATOM 698 C CA . GLU A 1 90 ? 15.123 13.004 3.384 1.00 82.44 90 GLU A CA 1
ATOM 699 C C . GLU A 1 90 ? 13.966 12.289 4.089 1.00 82.44 90 GLU A C 1
ATOM 701 O O . GLU A 1 90 ? 13.257 11.479 3.495 1.00 82.44 90 GLU A O 1
ATOM 706 N N . TYR A 1 91 ? 13.788 12.577 5.378 1.00 83.06 91 TYR A N 1
ATOM 707 C CA . TYR A 1 91 ? 12.596 12.161 6.110 1.00 83.06 91 TYR A CA 1
ATOM 708 C C . TYR A 1 91 ? 11.619 13.328 6.101 1.00 83.06 91 TYR A C 1
ATOM 710 O O . TYR A 1 91 ? 11.978 14.419 6.543 1.00 83.06 91 TYR A O 1
ATOM 718 N N . VAL A 1 92 ? 10.411 13.079 5.604 1.00 81.88 92 VAL A N 1
ATOM 719 C CA . VAL A 1 92 ? 9.319 14.050 5.567 1.00 81.88 92 VAL A CA 1
ATOM 720 C C . VAL A 1 92 ? 8.235 13.562 6.520 1.00 81.88 92 VAL A C 1
ATOM 722 O O . VAL A 1 92 ? 7.666 12.488 6.312 1.00 81.88 92 VAL A O 1
ATOM 725 N N . SER A 1 93 ? 7.957 14.334 7.571 1.00 81.88 93 SER A N 1
ATOM 726 C CA . SER A 1 93 ? 6.878 14.009 8.508 1.00 81.88 93 SER A CA 1
ATOM 727 C C . SER A 1 93 ? 5.501 14.180 7.854 1.00 81.88 93 SER A C 1
ATOM 729 O O . SER A 1 93 ? 5.355 14.822 6.808 1.00 81.88 93 SER A O 1
ATOM 731 N N . LYS A 1 94 ? 4.454 13.640 8.488 1.00 74.12 94 LYS A N 1
ATOM 732 C CA . LYS A 1 94 ? 3.068 13.773 8.004 1.00 74.12 94 LYS A CA 1
ATOM 733 C C . LYS A 1 94 ? 2.661 15.250 7.881 1.00 74.12 94 LYS A C 1
ATOM 735 O O . LYS A 1 94 ? 2.007 15.640 6.915 1.00 74.12 94 LYS A O 1
ATOM 740 N N . GLU A 1 95 ? 3.072 16.073 8.838 1.00 76.38 95 GLU A N 1
ATOM 741 C CA . GLU A 1 95 ? 2.788 17.508 8.923 1.00 76.38 95 GLU A CA 1
ATOM 742 C C . GLU A 1 95 ? 3.559 18.279 7.847 1.00 76.38 95 GLU A C 1
ATOM 744 O O . GLU A 1 95 ? 2.979 19.098 7.135 1.00 76.38 95 GLU A O 1
ATOM 749 N N . GLN A 1 96 ? 4.841 17.955 7.663 1.00 79.44 96 GLN A N 1
ATOM 750 C CA . GLN A 1 96 ? 5.676 18.558 6.624 1.00 79.44 96 GLN A CA 1
ATOM 751 C C . GLN A 1 96 ? 5.165 18.224 5.220 1.00 79.44 96 GLN A C 1
ATOM 753 O O . GLN A 1 96 ? 5.129 19.098 4.355 1.00 79.44 96 GLN A O 1
ATOM 758 N N . ALA A 1 97 ? 4.711 16.987 4.991 1.00 77.88 97 ALA A N 1
ATOM 759 C CA . ALA A 1 97 ? 4.100 16.588 3.726 1.00 77.88 97 ALA A CA 1
ATOM 760 C C . ALA A 1 97 ? 2.842 17.418 3.422 1.00 77.88 97 ALA A C 1
ATOM 762 O O . ALA A 1 97 ? 2.642 17.846 2.283 1.00 77.88 97 ALA A O 1
ATOM 763 N N . LEU A 1 98 ? 2.025 17.705 4.443 1.00 78.94 98 LEU A N 1
ATOM 764 C CA . LEU A 1 98 ? 0.834 18.544 4.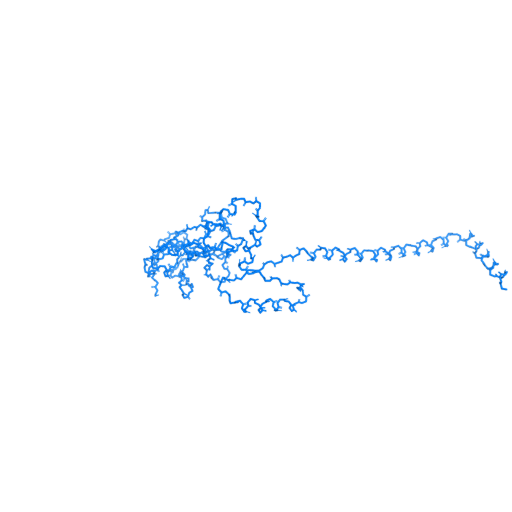312 1.00 78.94 98 LEU A CA 1
ATOM 765 C C . LEU A 1 98 ? 1.185 19.998 3.991 1.00 78.94 98 LEU A C 1
ATOM 767 O O . LEU A 1 98 ? 0.567 20.589 3.105 1.00 78.94 98 LEU A O 1
ATOM 771 N N . GLU A 1 99 ? 2.180 20.574 4.663 1.00 81.62 99 GLU A N 1
ATOM 772 C CA . GLU A 1 99 ? 2.644 21.932 4.364 1.00 81.62 99 GLU A CA 1
ATOM 773 C C . GLU A 1 99 ? 3.227 22.043 2.952 1.00 81.62 99 GLU A C 1
ATOM 775 O O . GLU A 1 99 ? 2.867 22.954 2.202 1.00 81.62 99 GLU A O 1
ATOM 780 N N . GLN A 1 100 ? 4.064 21.085 2.545 1.00 82.62 100 GLN A N 1
ATOM 781 C CA . GLN A 1 100 ? 4.605 21.033 1.188 1.00 82.62 100 GLN A CA 1
ATOM 782 C C . GLN A 1 100 ? 3.488 20.896 0.146 1.00 82.62 100 GLN A C 1
ATOM 784 O O . GLN A 1 100 ? 3.523 21.571 -0.884 1.00 82.62 100 GLN A O 1
ATOM 789 N N . PHE A 1 101 ? 2.471 20.072 0.411 1.00 81.50 101 PHE A N 1
ATOM 790 C CA . PHE A 1 101 ? 1.323 19.909 -0.479 1.00 81.50 101 PHE A CA 1
ATOM 791 C C . PHE A 1 101 ? 0.497 21.195 -0.595 1.00 81.50 101 PHE A C 1
ATOM 793 O O . PHE A 1 101 ? 0.180 21.608 -1.713 1.00 81.50 101 PHE A O 1
ATOM 800 N N . LYS A 1 102 ? 0.211 21.865 0.531 1.00 82.75 102 LYS A N 1
ATOM 801 C CA . LYS A 1 102 ? -0.479 23.165 0.559 1.00 82.75 102 LYS A CA 1
ATOM 802 C C . LYS A 1 102 ? 0.294 24.228 -0.213 1.00 82.75 102 LYS A C 1
ATOM 804 O O . LYS A 1 102 ? -0.317 24.969 -0.973 1.00 82.75 102 LYS A O 1
ATOM 809 N N . SER A 1 103 ? 1.617 24.270 -0.057 1.00 85.00 103 SER A N 1
ATOM 810 C CA . SER A 1 103 ? 2.496 25.207 -0.765 1.00 85.00 103 SER A CA 1
ATOM 811 C C . SER A 1 103 ? 2.494 24.962 -2.278 1.00 85.00 103 SER A C 1
ATOM 813 O O . SER A 1 103 ? 2.288 25.888 -3.062 1.00 85.00 103 SER A O 1
ATOM 815 N N . ARG A 1 104 ? 2.616 23.697 -2.708 1.00 84.25 104 ARG A N 1
ATOM 816 C CA . ARG A 1 104 ? 2.571 23.312 -4.133 1.00 84.25 104 ARG A CA 1
ATOM 817 C C . ARG A 1 104 ? 1.226 23.626 -4.794 1.00 84.25 104 ARG A C 1
ATOM 819 O O . ARG A 1 104 ? 1.201 23.968 -5.971 1.00 84.25 104 ARG A O 1
ATOM 826 N N . HIS A 1 105 ? 0.133 23.549 -4.038 1.00 85.56 105 HIS A N 1
ATOM 827 C CA . HIS A 1 105 ? -1.228 23.804 -4.520 1.00 85.56 105 HIS A CA 1
ATOM 828 C C . HIS A 1 105 ? -1.796 25.130 -3.999 1.00 85.56 105 HIS A C 1
ATOM 830 O O . HIS A 1 105 ? -3.012 25.298 -3.912 1.00 85.56 105 HIS A O 1
ATOM 836 N N . ALA A 1 106 ? -0.939 26.097 -3.654 1.00 83.00 106 ALA A N 1
ATOM 837 C CA . ALA A 1 106 ? -1.377 27.394 -3.133 1.00 83.00 106 ALA A CA 1
ATOM 838 C C . ALA A 1 106 ? -2.252 28.177 -4.133 1.00 83.00 106 ALA A C 1
ATOM 840 O O . ALA A 1 106 ? -3.054 29.016 -3.731 1.00 83.00 106 ALA A O 1
ATOM 841 N N . GLY A 1 107 ? -2.113 27.896 -5.434 1.00 85.00 107 GLY A N 1
ATOM 842 C CA . GLY A 1 107 ? -2.909 28.512 -6.498 1.00 85.00 107 GLY A CA 1
ATOM 843 C C . GLY A 1 107 ? -4.269 27.857 -6.763 1.00 85.00 107 GLY A C 1
ATOM 844 O O . GLY A 1 107 ? -5.058 28.421 -7.518 1.00 85.00 107 GLY A O 1
ATOM 845 N N . ASP A 1 108 ? -4.560 26.694 -6.172 1.00 88.00 108 ASP A N 1
ATOM 846 C CA . ASP A 1 108 ? -5.804 25.960 -6.414 1.00 88.00 108 ASP A CA 1
ATOM 847 C C . ASP A 1 108 ? -6.770 26.114 -5.236 1.00 88.00 108 ASP A C 1
ATOM 849 O O . ASP A 1 108 ? -6.642 25.474 -4.189 1.00 88.00 108 ASP A O 1
ATOM 853 N N . LYS A 1 109 ? -7.764 26.983 -5.424 1.00 84.62 109 LYS A N 1
ATOM 854 C CA . LYS A 1 109 ? -8.748 27.314 -4.393 1.00 84.62 109 LYS A CA 1
ATOM 855 C C . LYS A 1 109 ? -9.603 26.112 -3.981 1.00 84.62 109 LYS A C 1
ATOM 857 O O . LYS A 1 109 ? -9.926 25.987 -2.807 1.00 84.62 109 LYS A O 1
ATOM 862 N N . LEU A 1 110 ? -9.913 25.203 -4.910 1.00 84.75 110 LEU A N 1
ATOM 863 C CA . LEU A 1 110 ? -10.712 24.012 -4.616 1.00 84.75 110 LEU A CA 1
ATOM 864 C C . LEU A 1 110 ? -9.966 23.072 -3.662 1.00 84.75 110 LEU A C 1
ATOM 866 O O . LEU A 1 110 ? -10.559 22.528 -2.729 1.00 84.75 110 LEU A O 1
ATOM 870 N N . ILE A 1 111 ? -8.660 22.905 -3.880 1.00 81.19 111 ILE A N 1
ATOM 871 C CA . ILE A 1 111 ? -7.810 22.060 -3.035 1.00 81.19 111 ILE A CA 1
ATOM 872 C C . ILE A 1 111 ? -7.666 22.672 -1.638 1.00 81.19 111 ILE A C 1
ATOM 874 O O . ILE A 1 111 ? -7.787 21.953 -0.648 1.00 81.19 111 ILE A O 1
ATOM 878 N N . GLN A 1 112 ? -7.465 23.988 -1.531 1.00 81.31 112 GLN A N 1
ATOM 879 C CA . GLN A 1 112 ? -7.357 24.661 -0.229 1.00 81.31 112 GLN A CA 1
ATOM 880 C C . GLN A 1 112 ? -8.668 24.606 0.563 1.00 81.31 112 GLN A C 1
ATOM 882 O O . GLN A 1 112 ? -8.649 24.273 1.749 1.00 81.31 112 GLN A O 1
ATOM 887 N N . ASP A 1 113 ? -9.802 24.863 -0.095 1.00 84.38 113 ASP A N 1
ATOM 888 C CA . ASP A 1 113 ? -11.123 24.803 0.534 1.00 84.38 113 ASP A CA 1
ATOM 889 C C . ASP A 1 113 ? -11.415 23.376 1.029 1.00 84.38 113 ASP A C 1
ATOM 891 O O . ASP A 1 113 ? -11.814 23.193 2.180 1.00 84.38 113 ASP A O 1
ATOM 895 N N . SER A 1 114 ? -11.109 22.355 0.219 1.00 80.12 114 SER A N 1
ATOM 896 C CA . SER A 1 114 ? -11.252 20.943 0.606 1.00 80.12 114 SER A CA 1
ATOM 897 C C . SER A 1 114 ? -10.366 20.579 1.801 1.00 80.12 114 SER A C 1
ATOM 899 O O . SER A 1 114 ? -10.833 19.939 2.735 1.00 80.12 114 SER A O 1
ATOM 901 N N . LEU A 1 115 ? -9.104 21.024 1.818 1.00 75.50 115 LEU A N 1
ATOM 902 C CA . LEU A 1 115 ? -8.187 20.784 2.939 1.00 75.50 115 LEU A CA 1
ATOM 903 C C . LEU A 1 115 ? -8.612 21.508 4.222 1.00 75.50 115 LEU A C 1
ATOM 905 O O . LEU A 1 115 ? -8.299 21.030 5.306 1.00 75.50 115 LEU A O 1
ATOM 909 N N . SER A 1 116 ? -9.294 22.651 4.118 1.00 76.56 116 SER A N 1
ATOM 910 C CA . SER A 1 116 ? -9.790 23.400 5.281 1.00 76.56 116 SER A CA 1
ATOM 911 C C . SER A 1 116 ? -11.042 22.797 5.921 1.00 76.56 116 SER A C 1
ATOM 913 O O . SER A 1 116 ? -11.311 23.067 7.087 1.00 76.56 116 SER A O 1
ATOM 915 N N . GLN A 1 117 ? -11.795 21.986 5.173 1.00 78.12 117 GLN A N 1
ATOM 916 C CA . GLN A 1 117 ? -12.973 21.271 5.675 1.00 78.12 117 GLN A CA 1
ATOM 917 C C . GLN A 1 117 ? -12.633 19.918 6.307 1.00 78.12 117 GLN A C 1
ATOM 919 O O . GLN A 1 117 ? -13.503 19.277 6.891 1.00 78.12 117 GLN A O 1
ATOM 924 N N . LEU A 1 118 ? -11.387 19.465 6.169 1.00 70.31 118 LEU A N 1
ATOM 925 C CA . LEU A 1 118 ? -10.916 18.231 6.776 1.00 70.31 118 LEU A CA 1
ATOM 926 C C . LEU A 1 118 ? -10.303 18.539 8.142 1.00 70.31 118 LEU A C 1
ATOM 928 O O . LEU A 1 118 ? -9.297 19.237 8.239 1.00 70.31 118 LEU A O 1
ATOM 932 N N . ASP A 1 119 ? -10.852 17.930 9.190 1.00 68.44 119 ASP A N 1
ATOM 933 C CA . ASP A 1 119 ? -10.274 17.965 10.542 1.00 68.44 119 ASP A CA 1
ATOM 934 C C . ASP A 1 119 ? -9.034 17.049 10.683 1.00 68.44 119 ASP A C 1
ATOM 936 O O . ASP A 1 119 ? -8.501 16.859 11.777 1.00 68.44 119 ASP A O 1
ATOM 940 N N . PHE A 1 120 ? -8.571 16.439 9.585 1.00 59.66 120 PHE A N 1
ATOM 941 C CA . PHE A 1 120 ? -7.500 15.443 9.566 1.00 59.66 120 PHE A CA 1
ATOM 942 C C . PHE A 1 120 ? -6.617 15.544 8.313 1.00 59.66 120 PHE A C 1
ATOM 944 O O . PHE A 1 120 ? -6.984 16.157 7.314 1.00 59.66 120 PHE A O 1
ATOM 951 N N . ASN A 1 121 ? -5.435 14.916 8.355 1.00 66.94 121 ASN A N 1
ATOM 952 C CA . ASN A 1 121 ? -4.470 14.920 7.252 1.00 66.94 121 ASN A CA 1
ATOM 953 C C . ASN A 1 121 ? -4.757 13.779 6.247 1.00 66.94 121 ASN A C 1
ATOM 955 O O . ASN A 1 121 ? -4.530 12.617 6.590 1.00 66.94 121 ASN A O 1
ATOM 959 N N . PRO A 1 122 ? -5.209 14.072 5.010 1.00 64.19 122 PRO A N 1
ATOM 960 C CA . PRO A 1 122 ? -5.562 13.050 4.020 1.00 64.19 122 PRO A CA 1
ATOM 961 C C . PRO A 1 122 ? -4.347 12.437 3.303 1.00 64.19 122 PRO A C 1
ATOM 963 O O . PRO A 1 122 ? -4.492 11.457 2.575 1.00 64.19 122 PRO A O 1
ATOM 966 N N . LEU A 1 123 ? -3.139 12.981 3.500 1.00 67.69 123 LEU A N 1
ATOM 967 C CA . LEU A 1 123 ? -1.901 12.474 2.886 1.00 67.69 123 LEU A CA 1
ATOM 968 C C . LEU A 1 123 ? -1.358 11.218 3.589 1.00 67.69 123 LEU A C 1
ATOM 970 O O . LEU A 1 123 ? -0.246 10.776 3.311 1.00 67.69 123 LEU A O 1
ATOM 974 N N . THR A 1 124 ? -2.137 10.642 4.507 1.00 59.53 124 THR A N 1
ATOM 975 C CA . THR A 1 124 ? -1.838 9.375 5.186 1.00 59.53 124 THR A CA 1
ATOM 976 C C . THR A 1 124 ? -1.990 8.162 4.269 1.00 59.53 124 THR A C 1
ATOM 978 O O . THR A 1 124 ? -1.504 7.084 4.608 1.00 59.53 124 THR A O 1
ATOM 981 N N . VAL A 1 125 ? -2.630 8.321 3.106 1.00 52.22 125 VAL A N 1
ATOM 982 C CA . VAL A 1 125 ? -2.830 7.236 2.141 1.00 52.22 125 VAL A CA 1
ATOM 983 C C . VAL A 1 125 ? -1.678 7.201 1.133 1.00 52.22 125 VAL A C 1
ATOM 985 O O . VAL A 1 125 ? -1.385 8.228 0.519 1.00 52.22 125 VAL A O 1
ATOM 988 N N . PRO A 1 126 ? -1.050 6.036 0.887 1.00 48.88 126 PRO A N 1
ATOM 989 C CA . PRO A 1 126 ? -0.078 5.888 -0.189 1.00 48.88 126 PRO A CA 1
ATOM 990 C C . PRO A 1 126 ? -0.708 6.261 -1.539 1.00 48.88 126 PRO A C 1
ATOM 992 O O . PRO A 1 126 ? -1.635 5.598 -2.013 1.00 48.88 126 PRO A O 1
ATOM 995 N N . THR A 1 127 ? -0.204 7.315 -2.179 1.00 48.41 127 THR A N 1
ATOM 996 C CA . THR A 1 127 ? -0.554 7.664 -3.561 1.00 48.41 127 THR A CA 1
ATOM 997 C C . THR A 1 127 ? -0.096 6.532 -4.482 1.00 48.41 127 THR A C 1
ATOM 999 O O . THR A 1 127 ? 1.100 6.365 -4.703 1.00 48.41 127 THR A O 1
ATOM 1002 N N . GLY A 1 128 ? -1.035 5.718 -4.977 1.00 44.34 128 GLY A N 1
ATOM 1003 C CA . GLY A 1 128 ? -0.740 4.552 -5.824 1.00 44.34 128 GLY A CA 1
ATOM 1004 C C . GLY A 1 128 ? -1.717 3.379 -5.685 1.00 44.34 128 GLY A C 1
ATOM 1005 O O . GLY A 1 128 ? -1.733 2.503 -6.545 1.00 44.34 128 GLY A O 1
ATOM 1006 N N . ILE A 1 129 ? -2.558 3.358 -4.646 1.00 51.66 129 ILE A N 1
ATOM 1007 C CA . ILE A 1 129 ? -3.655 2.386 -4.532 1.00 51.66 129 ILE A CA 1
ATOM 1008 C C . ILE A 1 129 ? -4.864 2.951 -5.302 1.00 51.66 129 ILE A C 1
ATOM 1010 O O . ILE A 1 129 ? -5.260 4.085 -5.015 1.00 51.66 129 ILE A O 1
ATOM 1014 N N . PRO A 1 130 ? -5.455 2.221 -6.274 1.00 57.19 130 PRO A N 1
ATOM 1015 C CA . PRO A 1 130 ? -6.723 2.620 -6.887 1.00 57.19 130 PRO A CA 1
ATOM 1016 C C . PRO A 1 130 ? -7.739 2.904 -5.784 1.00 57.19 130 PRO A C 1
ATOM 1018 O O . PRO A 1 130 ? -7.841 2.088 -4.870 1.00 57.19 130 PRO A O 1
ATOM 1021 N N . ALA A 1 131 ? -8.440 4.042 -5.844 1.00 62.84 131 ALA A N 1
ATOM 1022 C CA . ALA A 1 131 ? -9.337 4.500 -4.781 1.00 62.84 131 ALA A CA 1
ATOM 1023 C C . ALA A 1 131 ? -10.221 3.338 -4.277 1.00 62.84 131 ALA A C 1
ATOM 1025 O O . ALA A 1 131 ? -11.072 2.859 -5.031 1.00 62.84 131 ALA A O 1
ATOM 1026 N N . PRO A 1 132 ? -9.981 2.817 -3.057 1.00 74.19 132 PRO A N 1
ATOM 1027 C CA . PRO A 1 132 ? -10.691 1.640 -2.593 1.00 74.19 132 PRO A CA 1
ATOM 1028 C C . PRO A 1 132 ? -12.152 2.000 -2.334 1.00 74.19 132 PRO A C 1
ATOM 1030 O O . PRO A 1 132 ? -12.457 3.027 -1.728 1.00 74.19 132 PRO A O 1
ATOM 1033 N N . TYR A 1 133 ? -13.058 1.143 -2.791 1.00 84.12 133 TYR A N 1
ATOM 1034 C CA . TYR A 1 133 ? -14.491 1.332 -2.635 1.00 84.12 133 TYR A CA 1
ATOM 1035 C C . TYR A 1 133 ? -14.929 0.835 -1.257 1.00 84.12 133 TYR A C 1
ATOM 1037 O O . TYR A 1 133 ? -14.565 -0.285 -0.875 1.00 84.12 133 TYR A O 1
ATOM 1045 N N . PRO A 1 134 ? -15.711 1.628 -0.508 1.00 89.81 134 PRO A N 1
ATOM 1046 C CA . PRO A 1 134 ? -16.276 1.178 0.753 1.00 89.81 134 PRO A CA 1
ATOM 1047 C C . PRO A 1 134 ? -17.332 0.096 0.496 1.00 89.81 134 PRO A C 1
ATOM 1049 O O . PRO A 1 134 ? -18.190 0.236 -0.375 1.00 89.81 134 PRO A O 1
ATOM 1052 N N . THR A 1 135 ? -17.271 -0.989 1.262 1.00 91.69 135 THR A N 1
ATOM 1053 C CA . THR A 1 135 ? -18.176 -2.146 1.149 1.00 91.69 135 THR A CA 1
ATOM 1054 C C . THR A 1 135 ? -18.938 -2.429 2.440 1.00 91.69 135 THR A C 1
ATOM 1056 O O . THR A 1 135 ? -20.000 -3.044 2.390 1.00 91.69 135 THR A O 1
ATOM 1059 N N . GLY A 1 136 ? -18.443 -1.964 3.592 1.00 91.38 136 GLY A N 1
ATOM 1060 C CA . GLY A 1 136 ? -19.092 -2.184 4.883 1.00 91.38 136 GLY A CA 1
ATOM 1061 C C . GLY A 1 136 ? -18.726 -1.137 5.930 1.00 91.38 136 GLY A C 1
ATOM 1062 O O . GLY A 1 136 ? -17.719 -0.444 5.801 1.00 91.38 136 GLY A O 1
ATOM 1063 N N . ILE A 1 137 ? -19.552 -1.044 6.973 1.00 94.56 137 ILE A N 1
ATOM 1064 C CA . ILE A 1 137 ? -19.393 -0.117 8.099 1.00 94.56 137 ILE A CA 1
ATOM 1065 C C . ILE A 1 137 ? -19.814 -0.795 9.413 1.00 94.56 137 ILE A C 1
ATOM 1067 O O . ILE A 1 137 ? -20.748 -1.602 9.415 1.00 94.56 137 ILE A O 1
ATOM 1071 N N . SER A 1 138 ? -19.113 -0.502 10.512 1.00 93.38 138 SER A N 1
ATOM 1072 C CA . SER A 1 138 ? -19.467 -0.957 11.863 1.00 93.38 138 SER A CA 1
ATOM 1073 C C . SER A 1 138 ? -20.749 -0.284 12.371 1.00 93.38 138 SER A C 1
ATOM 1075 O O . SER A 1 138 ? -21.187 0.743 11.853 1.00 93.38 138 SER A O 1
ATOM 1077 N N . GLY A 1 139 ? -21.377 -0.856 13.402 1.00 89.06 139 GLY A N 1
ATOM 1078 C CA . GLY A 1 139 ? -22.666 -0.374 13.913 1.00 89.06 139 GLY A CA 1
ATOM 1079 C C . GLY A 1 139 ? -22.614 1.015 14.549 1.00 89.06 139 GLY A C 1
ATOM 1080 O O . GLY A 1 139 ? -23.615 1.725 14.550 1.00 89.06 139 GLY A O 1
ATOM 1081 N N . ASP A 1 140 ? -21.452 1.401 15.069 1.00 88.00 140 ASP A N 1
ATOM 1082 C CA . ASP A 1 140 ? -21.168 2.720 15.637 1.00 88.00 140 ASP A CA 1
ATOM 1083 C C . ASP A 1 140 ? -20.648 3.731 14.596 1.00 88.00 140 ASP A C 1
ATOM 1085 O O . ASP A 1 140 ? -20.427 4.894 14.925 1.00 88.00 140 ASP A O 1
ATOM 1089 N N . GLY A 1 141 ? -20.436 3.298 13.349 1.00 86.69 141 GLY A N 1
ATOM 1090 C CA . GLY A 1 141 ? -19.892 4.123 12.274 1.00 86.69 141 GLY A CA 1
ATOM 1091 C C . GLY A 1 141 ? -18.400 4.452 12.393 1.00 86.69 141 GLY A C 1
ATOM 1092 O O . GLY A 1 141 ? -17.888 5.210 11.571 1.00 86.69 141 GLY A O 1
ATOM 1093 N N . SER A 1 142 ? -17.687 3.909 13.386 1.00 86.00 142 SER A N 1
ATOM 1094 C CA . SER A 1 142 ? -16.284 4.258 13.642 1.00 86.00 142 SER A CA 1
ATOM 1095 C C . SER A 1 142 ? -15.300 3.606 12.666 1.00 86.00 142 SER A C 1
ATOM 1097 O O . SER A 1 142 ? -14.203 4.138 12.454 1.00 86.00 142 SER A O 1
ATOM 1099 N N . VAL A 1 143 ? -15.692 2.481 12.055 1.00 90.44 143 VAL A N 1
ATOM 1100 C CA . VAL A 1 143 ? -14.866 1.706 11.127 1.00 90.44 143 VAL A CA 1
ATOM 1101 C C . VAL A 1 143 ? -15.611 1.459 9.821 1.00 90.44 143 VAL A C 1
ATOM 1103 O O . VAL A 1 143 ? -16.691 0.872 9.803 1.00 90.44 143 VAL A O 1
ATOM 1106 N N . ILE A 1 144 ? -14.993 1.844 8.708 1.00 91.56 144 ILE A N 1
ATOM 1107 C CA . ILE A 1 144 ? -15.439 1.508 7.349 1.00 91.56 144 ILE A CA 1
ATOM 1108 C C . ILE A 1 144 ? -14.434 0.512 6.773 1.00 91.56 144 ILE A C 1
ATOM 1110 O O . ILE A 1 144 ? -13.247 0.581 7.076 1.00 91.56 144 ILE A O 1
ATOM 1114 N N . VAL A 1 145 ? -14.872 -0.425 5.940 1.00 93.12 145 VAL A N 1
ATOM 1115 C CA . VAL A 1 145 ? -13.993 -1.396 5.272 1.00 93.12 145 VAL A CA 1
ATOM 1116 C C . VAL A 1 145 ? -14.250 -1.423 3.781 1.00 93.12 145 VAL A C 1
ATOM 1118 O O . VAL A 1 145 ? -15.333 -1.057 3.324 1.00 93.12 145 VAL A O 1
ATOM 1121 N N . GLY A 1 146 ? -13.245 -1.828 3.011 1.00 91.88 146 GLY A N 1
ATOM 1122 C CA . GLY A 1 146 ? -13.346 -1.809 1.561 1.00 91.88 146 GLY A CA 1
ATOM 1123 C C . GLY A 1 146 ? -12.147 -2.398 0.843 1.00 91.88 146 GLY A C 1
ATOM 1124 O O . GLY A 1 146 ? -11.280 -3.050 1.430 1.00 91.88 146 GLY A O 1
ATOM 1125 N N . GLY A 1 147 ? -12.117 -2.179 -0.463 1.00 88.69 147 GLY A N 1
ATOM 1126 C CA . GLY A 1 147 ? -11.055 -2.664 -1.331 1.00 88.69 147 GLY A CA 1
ATOM 1127 C C . GLY A 1 147 ? -11.312 -2.318 -2.798 1.00 88.69 147 GLY A C 1
ATOM 1128 O O . GLY A 1 147 ? -12.195 -1.514 -3.094 1.00 88.69 147 GLY A O 1
ATOM 1129 N N . PRO A 1 148 ? -10.553 -2.909 -3.731 1.00 83.19 148 PRO A N 1
ATOM 1130 C CA . PRO A 1 148 ? -10.745 -2.677 -5.156 1.00 83.19 148 PRO A CA 1
ATOM 1131 C C . PRO A 1 148 ? -12.133 -3.133 -5.620 1.00 83.19 148 PRO A C 1
ATOM 1133 O O . PRO A 1 148 ? -12.709 -4.085 -5.080 1.00 83.19 148 PRO A O 1
ATOM 1136 N N . GLU A 1 149 ? -12.649 -2.456 -6.645 1.00 73.56 149 GLU A N 1
ATOM 1137 C CA . GLU A 1 149 ? -13.905 -2.819 -7.297 1.00 73.56 149 GLU A CA 1
ATOM 1138 C C . GLU A 1 149 ? -13.817 -4.231 -7.882 1.00 73.56 149 GLU A C 1
ATOM 1140 O O . GLU A 1 149 ? -12.862 -4.569 -8.585 1.00 73.56 149 GLU A O 1
ATOM 1145 N N . ASP A 1 150 ? -14.834 -5.049 -7.619 1.00 66.06 150 ASP A N 1
ATOM 1146 C CA . ASP A 1 150 ? -14.931 -6.443 -8.073 1.00 66.06 150 ASP A CA 1
ATOM 1147 C C . ASP A 1 150 ? -15.671 -6.515 -9.428 1.00 66.06 150 ASP A C 1
ATOM 1149 O O . ASP A 1 150 ? -16.516 -7.377 -9.645 1.00 66.06 150 ASP A O 1
ATOM 1153 N N . ASN A 1 151 ? -15.398 -5.572 -10.341 1.00 59.38 151 ASN A N 1
ATOM 1154 C CA . ASN A 1 151 ? -16.103 -5.426 -11.629 1.00 59.38 151 ASN A CA 1
ATOM 1155 C C . ASN A 1 151 ? -15.564 -6.341 -12.747 1.00 59.38 151 ASN A C 1
ATOM 1157 O O . ASN A 1 151 ? -15.750 -6.067 -13.931 1.00 59.38 151 ASN A O 1
ATOM 1161 N N . GLY A 1 152 ? -14.845 -7.412 -12.407 1.00 52.31 152 GLY A N 1
ATOM 1162 C CA . GLY A 1 152 ? -14.258 -8.327 -13.398 1.00 52.31 152 GLY A CA 1
ATOM 1163 C C . GLY A 1 152 ? -13.083 -7.750 -14.205 1.00 52.31 152 GLY A C 1
ATOM 1164 O O . GLY A 1 152 ? -12.545 -8.442 -15.066 1.00 52.31 152 GLY A O 1
ATOM 1165 N N . GLY A 1 153 ? -12.653 -6.516 -13.921 1.00 51.12 153 GLY A N 1
ATOM 1166 C CA . GLY A 1 153 ? -11.369 -5.975 -14.366 1.00 51.12 153 GLY A CA 1
ATOM 1167 C C . GLY A 1 153 ? -10.235 -6.391 -13.424 1.00 51.12 153 GLY A C 1
ATOM 1168 O O . GLY A 1 153 ? -10.453 -6.583 -12.229 1.00 51.12 153 GLY A O 1
ATOM 1169 N N . SER A 1 154 ? -9.008 -6.510 -13.941 1.00 52.84 154 SER A N 1
ATOM 1170 C CA . SER A 1 154 ? -7.789 -6.703 -13.135 1.00 52.84 154 SER A CA 1
ATOM 1171 C C . SER A 1 154 ? -7.413 -5.425 -12.376 1.00 52.84 154 SER A C 1
ATOM 1173 O O . SER A 1 154 ? -6.353 -4.842 -12.594 1.00 52.84 154 SER A O 1
ATOM 1175 N N . THR A 1 155 ? -8.278 -4.964 -11.479 1.00 57.78 155 THR A N 1
ATOM 1176 C CA . THR A 1 155 ? -7.926 -3.944 -10.494 1.00 57.78 155 THR A CA 1
ATOM 1177 C C . THR A 1 155 ? -7.115 -4.622 -9.394 1.00 57.78 155 THR A C 1
ATOM 1179 O O . THR A 1 155 ? -7.646 -5.358 -8.561 1.00 57.78 155 THR A O 1
ATOM 1182 N N . VAL A 1 156 ? -5.798 -4.416 -9.430 1.00 65.38 156 VAL A N 1
ATOM 1183 C CA . VAL A 1 156 ? -4.887 -4.807 -8.350 1.00 65.38 156 VAL A CA 1
ATOM 1184 C C . VAL A 1 156 ? -5.104 -3.825 -7.203 1.00 65.38 156 VAL A C 1
ATOM 1186 O O . VAL A 1 156 ? -4.906 -2.624 -7.377 1.00 65.38 156 VAL A O 1
ATOM 1189 N N . GLY A 1 157 ? -5.540 -4.312 -6.045 1.00 77.06 157 GLY A N 1
ATOM 1190 C CA . GLY A 1 157 ? -5.761 -3.465 -4.883 1.00 77.06 157 GLY A CA 1
ATOM 1191 C C . GLY A 1 157 ? -5.654 -4.228 -3.574 1.00 77.06 157 GLY A C 1
ATOM 1192 O O . GLY A 1 157 ? -5.524 -5.453 -3.530 1.00 77.06 157 GLY A O 1
ATOM 1193 N N . SER A 1 158 ? -5.697 -3.467 -2.490 1.00 86.56 158 SER A N 1
ATOM 1194 C CA . SER A 1 158 ? -5.571 -4.002 -1.142 1.00 86.56 158 SER A CA 1
ATOM 1195 C C . SER A 1 158 ? -6.856 -3.778 -0.367 1.00 86.56 158 SER A C 1
ATOM 1197 O O . SER A 1 158 ? -7.514 -2.748 -0.519 1.00 86.56 158 SER A O 1
ATOM 1199 N N . ALA A 1 159 ? -7.193 -4.737 0.488 1.00 89.50 159 ALA A N 1
ATOM 1200 C CA . ALA A 1 159 ? -8.243 -4.573 1.466 1.00 89.50 159 ALA A CA 1
ATOM 1201 C C . ALA A 1 159 ? -7.810 -3.495 2.460 1.00 89.50 159 ALA A C 1
ATOM 1203 O O . ALA A 1 159 ? -6.681 -3.515 2.962 1.00 89.50 159 ALA A O 1
ATOM 1204 N N . VAL A 1 160 ? -8.708 -2.561 2.740 1.00 89.31 160 VAL A N 1
ATOM 1205 C CA . VAL A 1 160 ? -8.443 -1.446 3.644 1.00 89.31 160 VAL A CA 1
ATOM 1206 C C . VAL A 1 160 ? -9.526 -1.344 4.700 1.00 89.31 160 VAL A C 1
ATOM 1208 O O . VAL A 1 160 ? -10.672 -1.751 4.488 1.00 89.31 160 VAL A O 1
ATOM 1211 N N . ARG A 1 161 ? -9.153 -0.764 5.836 1.00 89.62 161 ARG A N 1
ATOM 1212 C CA . ARG A 1 161 ? -10.093 -0.217 6.806 1.00 89.62 161 ARG A CA 1
ATOM 1213 C C . ARG A 1 161 ? -9.842 1.270 6.962 1.00 89.62 161 ARG A C 1
ATOM 1215 O O . ARG A 1 161 ? -8.693 1.700 7.007 1.00 89.62 161 ARG A O 1
ATOM 1222 N N . TRP A 1 162 ? -10.915 2.030 7.074 1.00 87.50 162 TRP A N 1
ATOM 1223 C CA . TRP A 1 162 ? -10.868 3.405 7.516 1.00 87.50 162 TRP A CA 1
ATOM 1224 C C . TRP A 1 162 ? -11.290 3.480 8.976 1.00 87.50 162 TRP A C 1
ATOM 1226 O O . TRP A 1 162 ? -12.323 2.923 9.345 1.00 87.50 162 TRP A O 1
ATOM 1236 N N . THR A 1 163 ? -10.512 4.179 9.792 1.00 81.44 163 THR A N 1
ATOM 1237 C CA . THR A 1 163 ? -10.821 4.464 11.198 1.00 81.44 163 THR A CA 1
ATOM 1238 C C . THR A 1 163 ? -10.882 5.973 11.428 1.00 81.44 163 THR A C 1
ATOM 1240 O O . THR A 1 163 ? -10.539 6.760 10.539 1.00 81.44 163 THR A O 1
ATOM 1243 N N . ASN A 1 164 ? -11.346 6.384 12.613 1.00 74.38 164 ASN A N 1
ATOM 1244 C CA . ASN A 1 164 ? -11.495 7.794 12.986 1.00 74.38 164 ASN A CA 1
ATOM 1245 C C . ASN A 1 164 ? -12.385 8.561 11.984 1.00 74.38 164 ASN A C 1
ATOM 1247 O O . ASN A 1 164 ? -11.962 9.534 11.365 1.00 74.38 164 ASN A O 1
ATOM 1251 N N . SER A 1 165 ? -13.602 8.050 11.759 1.00 66.19 165 SER A N 1
ATOM 1252 C CA . SER A 1 165 ? -14.606 8.646 10.860 1.00 66.19 165 SER A CA 1
ATOM 1253 C C . SER A 1 165 ? -14.154 8.807 9.401 1.00 66.19 165 SER A C 1
ATOM 1255 O O . SER A 1 165 ? -14.584 9.727 8.711 1.00 66.19 165 SER A O 1
ATOM 1257 N N . GLY A 1 166 ? -13.283 7.919 8.912 1.00 62.19 166 GLY A N 1
ATOM 1258 C CA . GLY A 1 166 ? -12.777 7.973 7.536 1.00 62.19 166 GLY A CA 1
ATOM 1259 C C . GLY A 1 166 ? -11.386 8.594 7.393 1.00 62.19 166 GLY A C 1
ATOM 1260 O O . GLY A 1 166 ? -10.829 8.564 6.298 1.00 62.19 166 GLY A O 1
ATOM 1261 N N . ALA A 1 167 ? -10.815 9.126 8.479 1.00 62.91 167 ALA A N 1
ATOM 1262 C CA . ALA A 1 167 ? -9.565 9.878 8.445 1.00 62.91 167 ALA A CA 1
ATOM 1263 C C . ALA A 1 167 ? -8.314 9.026 8.210 1.00 62.91 167 ALA A C 1
ATOM 1265 O O . ALA A 1 167 ? -7.379 9.448 7.529 1.00 62.91 167 ALA A O 1
ATOM 1266 N N . ASN A 1 168 ? -8.287 7.831 8.793 1.00 67.75 168 ASN A N 1
ATOM 1267 C CA . ASN A 1 168 ? -7.110 6.976 8.788 1.00 67.75 168 ASN A CA 1
ATOM 1268 C C . ASN A 1 168 ? -7.374 5.753 7.930 1.00 67.75 168 ASN A C 1
ATOM 1270 O O . ASN A 1 168 ? -8.205 4.930 8.298 1.00 67.75 168 ASN A O 1
ATOM 1274 N N . VAL A 1 169 ? -6.651 5.613 6.822 1.00 80.50 169 VAL A N 1
ATOM 1275 C CA . VAL A 1 169 ? -6.727 4.423 5.968 1.00 80.50 169 VAL A CA 1
ATOM 1276 C C . VAL A 1 169 ? -5.602 3.476 6.330 1.00 80.50 169 VAL A C 1
ATOM 1278 O O . VAL A 1 169 ? -4.428 3.831 6.265 1.00 80.50 169 VAL A O 1
ATOM 1281 N N . GLU A 1 170 ? -5.957 2.252 6.678 1.00 81.62 170 GLU A N 1
ATOM 1282 C CA . GLU A 1 170 ? -5.011 1.208 7.035 1.00 81.62 170 GLU A CA 1
ATOM 1283 C C . GLU A 1 170 ? -5.196 0.008 6.113 1.00 81.62 170 GLU A C 1
ATOM 1285 O O . GLU A 1 170 ? -6.313 -0.465 5.891 1.00 81.62 170 GLU A O 1
ATOM 1290 N N . LEU A 1 171 ? -4.086 -0.507 5.586 1.00 85.69 171 LEU A N 1
ATOM 1291 C CA . LEU A 1 171 ? -4.082 -1.755 4.832 1.00 85.69 171 LEU A CA 1
ATOM 1292 C C . LEU A 1 171 ? -4.307 -2.928 5.786 1.00 85.69 171 LEU A C 1
ATOM 1294 O O . LEU A 1 171 ? -3.606 -3.070 6.791 1.00 85.69 171 LEU A O 1
ATOM 1298 N N . LEU A 1 172 ? -5.247 -3.804 5.446 1.00 88.06 172 LEU A N 1
ATOM 1299 C CA . LEU A 1 172 ? -5.455 -5.032 6.197 1.00 88.06 172 LEU A CA 1
ATOM 1300 C C . LEU A 1 172 ? -4.334 -6.032 5.886 1.00 88.06 172 LEU A C 1
ATOM 1302 O O . LEU A 1 172 ? -3.948 -6.228 4.734 1.00 88.06 172 LEU A O 1
ATOM 1306 N N . ALA A 1 173 ? -3.802 -6.673 6.927 1.00 87.69 173 ALA A N 1
ATOM 1307 C CA . ALA A 1 173 ? -2.709 -7.632 6.796 1.00 87.69 173 ALA A CA 1
ATOM 1308 C C . ALA A 1 173 ? -3.134 -8.864 5.981 1.00 87.69 173 ALA A C 1
ATOM 1310 O O . ALA A 1 173 ? -4.228 -9.386 6.168 1.00 87.69 173 ALA A O 1
ATOM 1311 N N . THR A 1 174 ? -2.268 -9.365 5.105 1.00 88.88 174 THR A N 1
ATOM 1312 C CA . THR A 1 174 ? -2.564 -10.515 4.239 1.00 88.88 174 THR A CA 1
ATOM 1313 C C . THR A 1 174 ? -1.437 -11.549 4.278 1.00 88.88 174 THR A C 1
ATOM 1315 O O . THR A 1 174 ? -0.316 -11.222 4.684 1.00 88.88 174 THR A O 1
ATOM 1318 N N . PRO A 1 175 ? -1.700 -12.806 3.868 1.00 86.56 175 PRO A N 1
ATOM 1319 C CA . PRO A 1 175 ? -0.649 -13.794 3.661 1.00 86.56 175 PRO A CA 1
ATOM 1320 C C . PRO A 1 175 ? 0.422 -13.295 2.685 1.00 86.56 175 PRO A C 1
ATOM 1322 O O . PRO A 1 175 ? 0.118 -12.620 1.697 1.00 86.56 175 PRO A O 1
ATOM 1325 N N . VAL A 1 176 ? 1.678 -13.675 2.925 1.00 83.44 176 VAL A N 1
ATOM 1326 C CA . VAL A 1 176 ? 2.792 -13.365 2.017 1.00 83.44 176 VAL A CA 1
ATOM 1327 C C . VAL A 1 176 ? 2.503 -13.944 0.627 1.00 83.44 176 VAL A C 1
ATOM 1329 O O . VAL A 1 176 ? 2.071 -15.088 0.506 1.00 83.44 176 VAL A O 1
ATOM 1332 N N . GLY A 1 177 ? 2.741 -13.153 -0.423 1.00 79.38 177 GLY A N 1
ATOM 1333 C CA . GLY A 1 177 ? 2.456 -13.541 -1.811 1.00 79.38 177 GLY A CA 1
ATOM 1334 C C . GLY A 1 177 ? 1.046 -13.189 -2.300 1.00 79.38 177 GLY A C 1
ATOM 1335 O O . GLY A 1 177 ? 0.721 -13.468 -3.455 1.00 79.38 177 GLY A O 1
ATOM 1336 N N . THR A 1 178 ? 0.223 -12.551 -1.460 1.00 84.81 178 THR A N 1
ATOM 1337 C CA . THR A 1 178 ? -1.058 -11.963 -1.880 1.00 84.81 178 THR A CA 1
ATOM 1338 C C . THR A 1 178 ? -0.811 -10.818 -2.859 1.00 84.81 178 THR A C 1
ATOM 1340 O O . THR A 1 178 ? -0.019 -9.920 -2.583 1.00 84.81 178 THR A O 1
ATOM 1343 N N . VAL A 1 179 ? -1.511 -10.842 -3.992 1.00 83.88 179 VAL A N 1
ATOM 1344 C CA . VAL A 1 179 ? -1.461 -9.780 -5.010 1.00 83.88 179 VAL A CA 1
ATOM 1345 C C . VAL A 1 179 ? -2.739 -8.961 -5.067 1.00 83.88 179 VAL A C 1
ATOM 1347 O O . VAL A 1 179 ? -2.721 -7.844 -5.567 1.00 83.88 179 VAL A O 1
ATOM 1350 N N . ASN A 1 180 ? -3.851 -9.494 -4.561 1.00 86.69 180 ASN A N 1
ATOM 1351 C CA . ASN A 1 180 ? -5.110 -8.770 -4.500 1.00 86.69 180 ASN A CA 1
ATOM 1352 C C . ASN A 1 180 ? -5.880 -9.144 -3.235 1.00 86.69 180 ASN A C 1
ATOM 1354 O O . ASN A 1 180 ? -5.860 -10.299 -2.809 1.00 86.69 180 ASN A O 1
ATOM 1358 N N . SER A 1 181 ? -6.565 -8.184 -2.629 1.00 90.44 181 SER A N 1
ATOM 1359 C CA . SER A 1 181 ? -7.411 -8.440 -1.464 1.00 90.44 181 SER A CA 1
ATOM 1360 C C . SER A 1 181 ? -8.558 -7.448 -1.382 1.00 90.44 181 SER A C 1
ATOM 1362 O O . SER A 1 181 ? -8.430 -6.302 -1.798 1.00 90.44 181 SER A O 1
ATOM 1364 N N . SER A 1 182 ? -9.690 -7.887 -0.836 1.00 92.12 182 SER A N 1
ATOM 1365 C CA . SER A 1 182 ? -10.878 -7.049 -0.678 1.00 92.12 182 SER A CA 1
ATOM 1366 C C . SER A 1 182 ? -11.599 -7.404 0.616 1.00 92.12 182 SER A C 1
ATOM 1368 O O . SER A 1 182 ? -11.924 -8.572 0.846 1.00 92.12 182 SER A O 1
ATOM 1370 N N . ALA A 1 183 ? -11.865 -6.398 1.453 1.00 94.69 183 ALA A N 1
ATOM 1371 C CA . ALA A 1 183 ? -12.800 -6.533 2.561 1.00 94.69 183 ALA A CA 1
ATOM 1372 C C . ALA A 1 183 ? -14.230 -6.371 2.030 1.00 94.69 183 ALA A C 1
ATOM 1374 O O . ALA A 1 183 ? -14.503 -5.495 1.207 1.00 94.69 183 ALA A O 1
ATOM 1375 N N . LYS A 1 184 ? -15.141 -7.235 2.477 1.00 94.38 184 LYS A N 1
ATOM 1376 C CA . LYS A 1 184 ? -16.532 -7.289 2.005 1.00 94.38 184 LYS A CA 1
ATOM 1377 C C . LYS A 1 184 ? -17.548 -6.932 3.077 1.00 94.38 184 LYS A C 1
ATOM 1379 O O . LYS A 1 184 ? -18.580 -6.368 2.740 1.00 94.38 184 LYS A O 1
ATOM 1384 N N . ALA A 1 185 ? -17.269 -7.250 4.337 1.00 95.69 185 ALA A N 1
ATOM 1385 C CA . ALA A 1 185 ? -18.157 -6.926 5.445 1.00 95.69 185 ALA A CA 1
ATOM 1386 C C . ALA A 1 185 ? -17.384 -6.788 6.760 1.00 95.69 185 ALA A C 1
ATOM 1388 O O . ALA A 1 185 ? -16.273 -7.300 6.899 1.00 95.69 185 ALA A O 1
ATOM 1389 N N . ILE A 1 186 ? -18.006 -6.123 7.729 1.00 97.06 186 ILE A N 1
ATOM 1390 C CA . ILE A 1 186 ? -17.512 -5.936 9.094 1.00 97.06 186 ILE A CA 1
ATOM 1391 C C . ILE A 1 186 ? -18.646 -6.222 10.085 1.00 97.06 186 ILE A C 1
ATOM 1393 O O . ILE A 1 186 ? -19.820 -6.016 9.770 1.00 97.06 186 ILE A O 1
ATOM 1397 N N . SER A 1 187 ? -18.304 -6.745 11.259 1.00 96.50 187 SER A N 1
ATOM 1398 C CA . SER A 1 187 ? -19.240 -6.986 12.350 1.00 96.50 187 SER A CA 1
ATOM 1399 C C . SER A 1 187 ? -19.746 -5.672 12.950 1.00 96.50 187 SER A C 1
ATOM 1401 O O . SER A 1 187 ? -19.092 -4.631 12.890 1.00 96.50 187 SER A O 1
ATOM 1403 N N . THR A 1 188 ? -20.930 -5.707 13.560 1.00 94.38 188 THR A N 1
ATOM 1404 C CA . THR A 1 188 ? -21.541 -4.525 14.186 1.00 94.38 188 THR A CA 1
ATOM 1405 C C . THR A 1 188 ? -20.659 -3.954 15.295 1.00 94.38 188 THR A C 1
ATOM 1407 O O . THR A 1 188 ? -20.572 -2.739 15.427 1.00 94.38 188 THR A O 1
ATOM 1410 N N . ASP A 1 189 ? -19.981 -4.818 16.051 1.00 90.19 189 ASP A N 1
ATOM 1411 C CA . ASP A 1 189 ? -19.031 -4.432 17.100 1.00 90.19 189 ASP A CA 1
ATOM 1412 C C . ASP A 1 189 ? -17.647 -3.995 16.576 1.00 90.19 189 ASP A C 1
ATOM 1414 O O . ASP A 1 189 ? -16.768 -3.668 17.369 1.00 90.19 189 ASP A O 1
ATOM 1418 N N . GLY A 1 190 ? -17.424 -4.019 15.257 1.00 90.62 190 GLY A N 1
ATOM 1419 C CA . GLY A 1 190 ? -16.157 -3.643 14.626 1.00 90.62 190 GLY A CA 1
ATOM 1420 C C . GLY A 1 190 ? -14.994 -4.619 14.856 1.00 90.62 190 GLY A C 1
ATOM 1421 O O . GLY A 1 190 ? -13.888 -4.368 14.378 1.00 90.62 190 GLY A O 1
ATOM 1422 N N . SER A 1 191 ? -15.213 -5.731 15.565 1.00 91.19 191 SER A N 1
ATOM 1423 C CA . SER A 1 191 ? -14.153 -6.663 15.976 1.00 91.19 191 SER A CA 1
ATOM 1424 C C . SER A 1 191 ? -13.682 -7.618 14.872 1.00 91.19 191 SER A C 1
ATOM 1426 O O . SER A 1 191 ? -12.550 -8.108 14.921 1.00 91.19 191 SER A O 1
ATOM 1428 N N . ALA A 1 192 ? -14.531 -7.879 13.874 1.00 95.50 192 ALA A N 1
ATOM 1429 C CA . ALA A 1 192 ? -14.296 -8.868 12.833 1.00 95.50 192 ALA A CA 1
ATOM 1430 C C . ALA A 1 192 ? -14.608 -8.302 11.447 1.00 95.50 192 ALA A C 1
ATOM 1432 O O . ALA A 1 192 ? -15.723 -7.869 11.165 1.00 95.50 192 ALA A O 1
ATOM 1433 N N . ILE A 1 193 ? -13.630 -8.371 10.550 1.00 97.06 193 ILE A N 1
ATOM 1434 C CA . ILE A 1 193 ? -13.760 -7.980 9.144 1.00 97.06 193 ILE A CA 1
ATOM 1435 C C . ILE A 1 193 ? -13.592 -9.238 8.299 1.00 97.06 193 ILE A C 1
ATOM 1437 O O . ILE A 1 193 ? -12.740 -10.071 8.592 1.00 97.06 193 ILE A O 1
ATOM 1441 N N . VAL A 1 194 ? -14.381 -9.399 7.242 1.00 96.75 194 VAL A N 1
ATOM 1442 C CA . VAL A 1 194 ? -14.316 -10.576 6.367 1.00 96.75 194 VAL A CA 1
ATOM 1443 C C . VAL A 1 194 ? -14.243 -10.187 4.905 1.00 96.75 194 VAL A C 1
ATOM 1445 O O . VAL A 1 194 ? -14.689 -9.112 4.503 1.00 96.75 194 VAL A O 1
ATOM 1448 N N . GLY A 1 195 ? -13.685 -11.076 4.094 1.00 95.25 195 GLY A N 1
ATOM 1449 C CA . GLY A 1 195 ? -13.523 -10.843 2.668 1.00 95.25 195 GLY A CA 1
ATOM 1450 C C . GLY A 1 195 ? -12.703 -11.934 2.006 1.00 95.25 195 GLY A C 1
ATOM 1451 O O . GLY A 1 195 ? -12.881 -13.124 2.285 1.00 95.25 195 GLY A O 1
ATOM 1452 N N . TRP A 1 196 ? -11.817 -11.537 1.101 1.00 92.81 196 TRP A N 1
ATOM 1453 C CA . TRP A 1 196 ? -10.998 -12.481 0.357 1.00 92.81 196 TRP A CA 1
ATOM 1454 C C . TRP A 1 196 ? -9.623 -11.928 0.003 1.00 92.81 196 TRP A C 1
ATOM 1456 O O . TRP A 1 196 ? -9.401 -10.718 -0.062 1.00 92.81 196 TRP A O 1
ATOM 1466 N N . VAL A 1 197 ? -8.709 -12.858 -0.254 1.00 91.81 197 VAL A N 1
ATOM 1467 C CA . VAL A 1 197 ? -7.362 -12.619 -0.776 1.00 91.81 197 VAL A CA 1
ATOM 1468 C C . VAL A 1 197 ? -7.130 -13.488 -2.004 1.00 91.81 197 VAL A C 1
ATOM 1470 O O . VAL A 1 197 ? -7.737 -14.548 -2.145 1.00 91.81 197 VAL A O 1
ATOM 1473 N N . ALA A 1 198 ? -6.263 -13.048 -2.903 1.00 88.12 198 ALA A N 1
ATOM 1474 C CA . ALA A 1 198 ? -5.842 -13.804 -4.071 1.00 88.12 198 ALA A CA 1
ATOM 1475 C C . ALA A 1 198 ? -4.332 -13.655 -4.272 1.00 88.12 198 ALA A C 1
ATOM 1477 O O . ALA A 1 198 ? -3.777 -12.560 -4.145 1.00 88.12 198 ALA A O 1
ATOM 1478 N N . ALA A 1 199 ? -3.677 -14.764 -4.603 1.00 84.25 199 ALA A N 1
ATOM 1479 C CA . ALA A 1 199 ? -2.273 -14.815 -4.996 1.00 84.25 199 ALA A CA 1
ATOM 1480 C C . ALA A 1 199 ? -2.156 -15.082 -6.507 1.00 84.25 199 ALA A C 1
ATOM 1482 O O . ALA A 1 199 ? -3.133 -15.448 -7.165 1.00 84.25 199 ALA A O 1
ATOM 1483 N N . ASN A 1 200 ? -0.957 -14.903 -7.066 1.00 78.94 200 ASN A N 1
ATOM 1484 C CA . ASN A 1 200 ? -0.708 -15.177 -8.482 1.00 78.94 200 ASN A CA 1
ATOM 1485 C C . ASN A 1 200 ? -1.060 -16.627 -8.833 1.00 78.94 200 ASN A C 1
ATOM 1487 O O . ASN A 1 200 ? -0.536 -17.557 -8.221 1.00 78.94 200 ASN A O 1
ATOM 1491 N N . SER A 1 201 ? -1.918 -16.805 -9.843 1.00 77.75 201 SER A N 1
ATOM 1492 C CA . SER A 1 201 ? -2.303 -18.116 -10.386 1.00 77.75 201 SER A CA 1
ATOM 1493 C C . SER A 1 201 ? -2.892 -19.096 -9.359 1.00 77.75 201 SER A C 1
ATOM 1495 O O . SER A 1 201 ? -2.922 -20.300 -9.610 1.00 77.75 201 SER A O 1
ATOM 1497 N N . ALA A 1 202 ? -3.368 -18.594 -8.215 1.00 81.81 202 ALA A N 1
ATOM 1498 C CA . ALA A 1 202 ? -3.999 -19.379 -7.164 1.00 81.81 202 ALA A CA 1
ATOM 1499 C C . ALA A 1 202 ? -5.465 -18.951 -6.987 1.00 81.81 202 ALA A C 1
ATOM 1501 O O . ALA A 1 202 ? -5.787 -17.771 -7.156 1.00 81.81 202 ALA A O 1
ATOM 1502 N N . PRO A 1 203 ? -6.363 -19.886 -6.634 1.00 84.50 203 PRO A N 1
ATOM 1503 C CA . PRO A 1 203 ? -7.748 -19.544 -6.349 1.00 84.50 203 PRO A CA 1
ATOM 1504 C C . PRO A 1 203 ? -7.837 -18.584 -5.155 1.00 84.50 203 PRO A C 1
ATOM 1506 O O . PRO A 1 203 ? -7.029 -18.656 -4.226 1.00 84.50 203 PRO A O 1
ATOM 1509 N N . SER A 1 204 ? -8.832 -17.692 -5.165 1.00 88.62 204 SER A N 1
ATOM 1510 C CA . SER A 1 204 ? -9.051 -16.777 -4.042 1.00 88.62 204 SER A CA 1
ATOM 1511 C C . SER A 1 204 ? -9.368 -17.549 -2.764 1.00 88.62 204 SER A C 1
ATOM 1513 O O . SER A 1 204 ? -9.977 -18.617 -2.812 1.00 88.62 204 SER A O 1
ATOM 1515 N N . GLN A 1 205 ? -8.994 -17.000 -1.615 1.00 90.94 205 GLN A N 1
ATOM 1516 C CA . GLN A 1 205 ? -9.256 -17.595 -0.311 1.00 90.94 205 GLN A CA 1
ATOM 1517 C C . GLN A 1 205 ? -10.050 -16.626 0.557 1.00 90.94 205 GLN A C 1
ATOM 1519 O O . GLN A 1 205 ? -9.727 -15.439 0.642 1.00 90.94 205 GLN A O 1
ATOM 1524 N N . ALA A 1 206 ? -11.081 -17.144 1.220 1.00 93.00 206 ALA A N 1
ATOM 1525 C CA . ALA A 1 206 ? -11.843 -16.414 2.215 1.00 93.00 206 ALA A CA 1
ATOM 1526 C C . ALA A 1 206 ? -10.947 -16.085 3.416 1.00 93.00 206 ALA A C 1
ATOM 1528 O O . ALA A 1 206 ? -10.253 -16.958 3.946 1.00 93.00 206 ALA A O 1
ATOM 1529 N N . LEU A 1 207 ? -10.979 -14.825 3.843 1.00 94.00 207 LEU A N 1
ATOM 1530 C CA . LEU A 1 207 ? -10.157 -14.327 4.939 1.00 94.00 207 LEU A CA 1
ATOM 1531 C C . LEU A 1 207 ? -11.027 -13.657 6.002 1.00 94.00 207 LEU A C 1
ATOM 1533 O O . LEU A 1 207 ? -11.984 -12.946 5.685 1.00 94.00 207 LEU A O 1
ATOM 1537 N N . LEU A 1 208 ? -10.661 -13.894 7.258 1.00 95.44 208 LEU A N 1
ATOM 1538 C CA . LEU A 1 208 ? -11.152 -13.201 8.440 1.00 95.44 208 LEU A CA 1
ATOM 1539 C C . LEU A 1 208 ? -10.007 -12.357 9.002 1.00 95.44 208 LEU A C 1
ATOM 1541 O O . LEU A 1 208 ? -8.929 -12.881 9.264 1.00 95.44 208 LEU A O 1
ATOM 1545 N N . TRP A 1 209 ? -10.251 -11.076 9.230 1.00 95.81 209 TRP A N 1
ATOM 1546 C CA . TRP A 1 209 ? -9.362 -10.172 9.948 1.00 95.81 209 TRP A CA 1
ATOM 1547 C C . TRP A 1 209 ? -9.959 -9.843 11.313 1.00 95.81 209 TRP A C 1
ATOM 1549 O O . TRP A 1 209 ? -11.143 -9.531 11.432 1.00 95.81 209 TRP A O 1
ATOM 1559 N N . THR A 1 210 ? -9.117 -9.886 12.337 1.00 93.25 210 THR A N 1
ATOM 1560 C CA . THR A 1 210 ? -9.429 -9.539 13.728 1.00 93.25 210 THR A CA 1
ATOM 1561 C C . THR A 1 210 ? -8.296 -8.682 14.298 1.00 93.25 210 THR A C 1
ATOM 1563 O O . THR A 1 210 ? -7.271 -8.471 13.643 1.00 93.25 210 THR A O 1
ATOM 1566 N N . SER A 1 211 ? -8.431 -8.206 15.536 1.00 85.75 211 SER A N 1
ATOM 1567 C CA . SER A 1 211 ? -7.338 -7.512 16.236 1.00 85.75 211 SER A CA 1
ATOM 1568 C C . SER A 1 211 ? -6.085 -8.382 16.421 1.00 85.75 211 SER A C 1
ATOM 1570 O O . SER A 1 211 ? -4.980 -7.849 16.470 1.00 85.75 211 SER A O 1
ATOM 1572 N N . GLY A 1 212 ? -6.236 -9.711 16.469 1.00 81.62 212 GLY A N 1
ATOM 1573 C CA . GLY A 1 212 ? -5.133 -10.670 16.585 1.00 81.62 212 GLY A CA 1
ATOM 1574 C C . GLY A 1 212 ? -4.412 -10.989 15.269 1.00 81.62 212 GLY A C 1
ATOM 1575 O O . GLY A 1 212 ? -3.491 -11.802 15.271 1.00 81.62 212 GLY A O 1
ATOM 1576 N N . GLY A 1 213 ? -4.821 -10.384 14.149 1.00 88.31 213 GLY A N 1
ATOM 1577 C CA . GLY A 1 213 ? -4.280 -10.656 12.817 1.00 88.31 213 GLY A CA 1
ATOM 1578 C C . GLY A 1 213 ? -5.330 -11.230 11.869 1.00 88.31 213 GLY A C 1
ATOM 1579 O O . GLY A 1 213 ? -6.518 -10.930 11.983 1.00 88.31 213 GLY A O 1
ATOM 1580 N N . PHE A 1 214 ? -4.896 -12.044 10.907 1.00 92.38 214 PHE A N 1
ATOM 1581 C CA . PHE A 1 214 ? -5.785 -12.670 9.930 1.00 92.38 214 PHE A CA 1
ATOM 1582 C C . PHE A 1 214 ? -5.825 -14.193 10.077 1.00 92.38 214 PHE A C 1
ATOM 1584 O O . PHE A 1 214 ? -4.855 -14.827 10.487 1.00 92.38 214 PHE A O 1
ATOM 1591 N N . GLN A 1 215 ? -6.942 -14.780 9.666 1.00 92.19 215 GLN A N 1
ATOM 1592 C CA . GLN A 1 215 ? -7.160 -16.214 9.582 1.00 92.19 215 GLN A CA 1
ATOM 1593 C C . GLN A 1 215 ? -7.733 -16.561 8.205 1.00 92.19 215 GLN A C 1
ATOM 1595 O O . GLN A 1 215 ? -8.718 -15.971 7.758 1.00 92.19 215 GLN A O 1
ATOM 1600 N N . VAL A 1 216 ? -7.133 -17.554 7.547 1.00 91.06 216 VAL A N 1
ATOM 1601 C CA . VAL A 1 216 ? -7.680 -18.159 6.326 1.00 91.06 216 VAL A CA 1
ATOM 1602 C C . VAL A 1 216 ? -8.804 -19.123 6.698 1.00 91.06 216 VAL A C 1
ATOM 1604 O O . VAL A 1 216 ? -8.641 -19.972 7.572 1.00 91.06 216 VAL A O 1
ATOM 1607 N N . LEU A 1 217 ? -9.951 -18.978 6.037 1.00 88.56 217 LEU A N 1
ATOM 1608 C CA . LEU A 1 217 ? -11.128 -19.821 6.228 1.00 88.56 217 LEU A CA 1
ATOM 1609 C C . LEU A 1 217 ? -11.119 -20.934 5.159 1.00 88.56 217 LEU A C 1
ATOM 1611 O O . LEU A 1 217 ? -11.653 -20.758 4.062 1.00 88.56 217 LEU A O 1
ATOM 1615 N N . THR A 1 218 ? -10.477 -22.073 5.446 1.00 70.81 218 THR A N 1
ATOM 1616 C CA . THR A 1 218 ? -10.147 -23.131 4.453 1.00 70.81 218 THR A CA 1
ATOM 1617 C C . THR A 1 218 ? -10.751 -24.505 4.760 1.00 70.81 218 THR A C 1
ATOM 1619 O O . THR A 1 218 ? -10.186 -25.544 4.435 1.00 70.81 218 THR A O 1
ATOM 1622 N N . ASP A 1 219 ? -11.941 -24.529 5.351 1.00 58.66 219 ASP A N 1
ATOM 1623 C CA . ASP A 1 219 ? -12.406 -25.732 6.054 1.00 58.66 219 ASP A CA 1
ATOM 1624 C C . ASP A 1 219 ? -13.363 -26.624 5.239 1.00 58.66 219 ASP A C 1
ATOM 1626 O O . ASP A 1 219 ? -13.924 -27.574 5.787 1.00 58.66 219 ASP A O 1
ATOM 1630 N N . LEU A 1 220 ? -13.582 -26.359 3.943 1.00 61.59 220 LEU A N 1
ATOM 1631 C CA . LEU A 1 220 ? -14.439 -27.223 3.124 1.00 61.59 220 LEU A CA 1
ATOM 1632 C C . LEU A 1 220 ? -13.625 -28.264 2.351 1.00 61.59 220 LEU A C 1
ATOM 1634 O O . LEU A 1 220 ? -12.904 -27.952 1.403 1.00 61.59 220 LEU A O 1
ATOM 1638 N N . ALA A 1 221 ? -13.805 -29.532 2.716 1.00 59.72 221 ALA A N 1
ATOM 1639 C CA . ALA A 1 221 ? -13.308 -30.652 1.929 1.00 59.72 221 ALA A CA 1
ATOM 1640 C C . ALA A 1 221 ? -13.868 -30.581 0.493 1.00 59.72 221 ALA A C 1
ATOM 1642 O O . ALA A 1 221 ? -15.082 -30.550 0.296 1.00 59.72 221 ALA A O 1
ATOM 1643 N N . GLY A 1 222 ? -12.980 -30.563 -0.506 1.00 60.19 222 GLY A N 1
ATOM 1644 C CA . GLY A 1 222 ? -13.352 -30.593 -1.926 1.00 60.19 222 GLY A CA 1
ATOM 1645 C C . GLY A 1 222 ? -13.453 -29.236 -2.634 1.00 60.19 222 GLY A C 1
ATOM 1646 O O . GLY A 1 222 ? -13.832 -29.211 -3.805 1.00 60.19 222 GLY A O 1
ATOM 1647 N N . THR A 1 223 ? -13.105 -28.113 -1.991 1.00 63.69 223 THR A N 1
ATOM 1648 C CA . THR A 1 223 ? -13.014 -26.821 -2.697 1.00 63.69 223 THR A CA 1
ATOM 1649 C C . THR A 1 223 ? -11.805 -26.787 -3.624 1.00 63.69 223 THR A C 1
ATOM 1651 O O . THR A 1 223 ? -10.670 -26.913 -3.167 1.00 63.69 223 THR A O 1
ATOM 1654 N N . THR A 1 224 ? -12.043 -26.579 -4.917 1.00 68.56 224 THR A N 1
ATOM 1655 C CA . THR A 1 224 ? -11.001 -26.554 -5.959 1.00 68.56 224 THR A CA 1
ATOM 1656 C C . THR A 1 224 ? -10.879 -25.196 -6.649 1.00 68.56 224 THR A C 1
ATOM 1658 O O . THR A 1 224 ? -9.824 -24.903 -7.201 1.00 68.56 224 THR A O 1
ATOM 1661 N N . GLY A 1 225 ? -11.925 -24.358 -6.613 1.00 70.75 225 GLY A N 1
ATOM 1662 C CA . GLY A 1 225 ? -11.973 -23.075 -7.336 1.00 70.75 225 GLY A CA 1
ATOM 1663 C C . GLY A 1 225 ? -11.901 -21.819 -6.460 1.00 70.75 225 GLY A C 1
ATOM 1664 O O . GLY A 1 225 ? -12.085 -20.716 -6.964 1.00 70.75 225 GLY A O 1
ATOM 1665 N N . GLY A 1 226 ? -11.631 -21.970 -5.162 1.00 85.56 226 GLY A N 1
ATOM 1666 C CA . GLY A 1 226 ? -11.480 -20.856 -4.221 1.00 85.56 226 GLY A CA 1
ATOM 1667 C C . GLY A 1 226 ? -12.702 -20.572 -3.359 1.00 85.56 226 GLY A C 1
ATOM 1668 O O . GLY A 1 226 ? -13.757 -21.186 -3.504 1.00 85.56 226 GLY A O 1
ATOM 1669 N N . SER A 1 227 ? -12.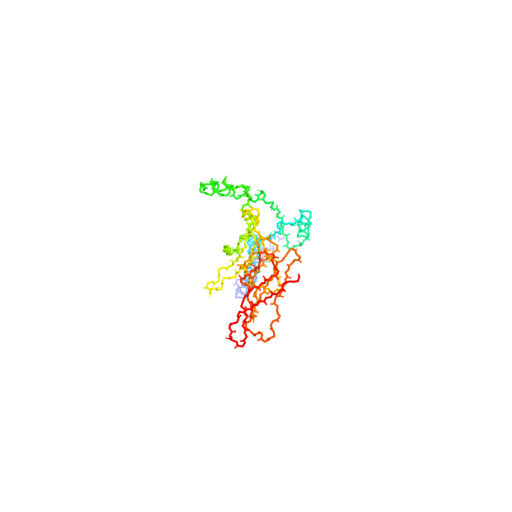533 -19.653 -2.416 1.00 89.88 227 SER A N 1
ATOM 1670 C CA . SER A 1 227 ? -13.559 -19.205 -1.483 1.00 89.88 227 SER A CA 1
ATOM 1671 C C . SER A 1 227 ? -13.524 -17.687 -1.308 1.00 89.88 227 SER A C 1
ATOM 1673 O O . SER A 1 227 ? -12.490 -17.039 -1.488 1.00 89.88 227 SER A O 1
ATOM 1675 N N . LYS A 1 228 ? -14.680 -17.110 -0.971 1.00 91.69 228 LYS A N 1
ATOM 1676 C CA . LYS A 1 228 ? -14.845 -15.695 -0.620 1.00 91.69 228 LYS A CA 1
ATOM 1677 C C . LYS A 1 228 ? -15.797 -15.583 0.565 1.00 91.69 228 LYS A C 1
ATOM 1679 O O . LYS A 1 228 ? -16.899 -16.128 0.512 1.00 91.69 228 LYS A O 1
ATOM 1684 N N . ALA A 1 229 ? -15.405 -14.862 1.613 1.00 94.38 229 ALA A N 1
ATOM 1685 C CA . ALA A 1 229 ? -16.335 -14.474 2.668 1.00 94.38 229 ALA A CA 1
ATOM 1686 C C . ALA A 1 229 ? -17.070 -13.193 2.256 1.00 94.38 229 ALA A C 1
ATOM 1688 O O . ALA A 1 229 ? -16.460 -12.262 1.731 1.00 94.38 229 ALA A O 1
ATOM 1689 N N . LEU A 1 230 ? -18.387 -13.168 2.460 1.00 94.00 230 LEU A N 1
ATOM 1690 C CA . LEU A 1 230 ? -19.268 -12.097 1.981 1.00 94.00 230 LEU A CA 1
ATOM 1691 C C . LEU A 1 230 ? -20.013 -11.389 3.112 1.00 94.00 230 LEU A C 1
ATOM 1693 O O . LEU A 1 230 ? -20.377 -10.230 2.961 1.00 94.00 230 LEU A O 1
ATOM 1697 N N . GLY A 1 231 ? -20.242 -12.069 4.235 1.00 94.81 231 GLY A N 1
ATOM 1698 C CA . GLY A 1 231 ? -20.974 -11.510 5.365 1.00 94.81 231 GLY A CA 1
ATOM 1699 C C . GLY A 1 231 ? -20.503 -12.085 6.690 1.00 94.81 231 GLY A C 1
ATOM 1700 O O . GLY A 1 231 ? -19.980 -13.198 6.749 1.00 94.81 231 GLY A O 1
ATOM 1701 N N . VAL A 1 232 ? -20.707 -11.323 7.758 1.00 96.69 232 VAL A N 1
ATOM 1702 C CA . VAL A 1 232 ? -20.311 -11.677 9.122 1.00 96.69 232 VAL A CA 1
ATOM 1703 C C . VAL A 1 232 ? -21.422 -11.296 10.100 1.00 96.69 232 VAL A C 1
ATOM 1705 O O . VAL A 1 232 ? -22.138 -10.320 9.888 1.00 96.69 232 VAL A O 1
ATOM 1708 N N . SER A 1 233 ? -21.612 -12.095 11.149 1.00 95.38 233 SER A N 1
ATOM 1709 C CA . SER A 1 233 ? -22.575 -11.799 12.213 1.00 95.38 233 SER A CA 1
ATOM 1710 C C . SER A 1 233 ? -22.167 -10.565 13.019 1.00 95.38 233 SER A C 1
ATOM 1712 O O . SER A 1 233 ? -20.991 -10.210 13.070 1.00 95.38 233 SER A O 1
ATOM 1714 N N . SER A 1 234 ? -23.116 -9.974 13.746 1.00 91.56 234 SER A N 1
ATOM 1715 C CA . SER A 1 234 ? -22.893 -8.771 14.564 1.00 91.56 234 SER A CA 1
ATOM 1716 C C . SER A 1 234 ? -21.726 -8.872 15.553 1.00 91.56 234 SER A C 1
ATOM 1718 O O . SER A 1 234 ? -21.075 -7.863 15.796 1.00 91.56 234 SER A O 1
ATOM 1720 N N . THR A 1 235 ? -21.455 -10.073 16.073 1.00 89.88 235 THR A N 1
ATOM 1721 C CA . THR A 1 235 ? -20.382 -10.387 17.036 1.00 89.88 235 THR A CA 1
ATOM 1722 C C . THR A 1 235 ? -19.138 -11.021 16.407 1.00 89.88 235 THR A C 1
ATOM 1724 O O . THR A 1 235 ? -18.293 -11.562 17.113 1.00 89.88 235 THR A O 1
ATOM 1727 N N . GLY A 1 236 ? -19.075 -11.143 15.078 1.00 90.06 236 GLY A N 1
ATOM 1728 C CA . GLY A 1 236 ? -17.972 -11.844 14.411 1.00 90.06 236 GLY A CA 1
ATOM 1729 C C . GLY A 1 236 ? -17.998 -13.379 14.481 1.00 90.06 236 GLY A C 1
ATOM 1730 O O . GLY A 1 236 ? -17.222 -14.014 13.774 1.00 90.06 236 GLY A O 1
ATOM 1731 N N . SER A 1 237 ? -18.889 -13.992 15.275 1.00 90.62 237 SER A N 1
ATOM 1732 C CA . SER A 1 237 ? -18.919 -15.443 15.573 1.00 90.62 237 SER A CA 1
ATOM 1733 C C . SER A 1 237 ? -19.263 -16.361 14.387 1.00 90.62 237 SER A C 1
ATOM 1735 O O . SER A 1 237 ? -18.962 -17.559 14.394 1.00 90.62 237 SER A O 1
ATOM 1737 N N . PHE A 1 238 ? -19.938 -15.830 13.369 1.00 93.69 238 PHE A N 1
ATOM 1738 C CA . PHE A 1 238 ? -20.310 -16.568 12.168 1.00 93.69 238 PHE A CA 1
ATOM 1739 C C . PHE A 1 238 ? -19.989 -15.770 10.919 1.00 93.69 238 PHE A C 1
ATOM 1741 O O . PHE A 1 238 ? -20.250 -14.572 10.851 1.00 93.69 238 PHE A O 1
ATOM 1748 N N . VAL A 1 239 ? -19.490 -16.472 9.910 1.00 95.00 239 VAL A N 1
ATOM 1749 C CA . VAL A 1 239 ? -19.166 -15.907 8.601 1.00 95.00 239 VAL A CA 1
ATOM 1750 C C . VAL A 1 239 ? -19.910 -16.703 7.543 1.00 95.00 239 VAL A C 1
ATOM 1752 O O . VAL A 1 239 ? -20.007 -17.925 7.638 1.00 95.00 239 VAL A O 1
ATOM 1755 N N . VAL A 1 240 ? -20.443 -16.018 6.540 1.00 94.75 240 VAL A N 1
ATOM 1756 C CA . VAL A 1 240 ? -21.094 -16.624 5.376 1.00 94.75 240 VAL A CA 1
ATOM 1757 C C . VAL A 1 240 ? -20.388 -16.189 4.102 1.00 94.75 240 VAL A C 1
ATOM 1759 O O . VAL A 1 240 ? -19.797 -15.108 4.032 1.00 94.75 240 VAL A O 1
ATOM 1762 N N . GLY A 1 241 ? -20.437 -17.029 3.079 1.00 93.50 241 GLY A N 1
ATOM 1763 C CA . GLY A 1 241 ? -19.801 -16.730 1.809 1.00 93.50 241 GLY A CA 1
ATOM 1764 C C . GLY A 1 241 ? -20.044 -17.798 0.763 1.00 93.50 241 GLY A C 1
ATOM 1765 O O . GLY A 1 241 ? -21.014 -18.553 0.840 1.00 93.50 241 GLY A O 1
ATOM 1766 N N . VAL A 1 242 ? -19.146 -17.844 -0.213 1.00 90.56 242 VAL A N 1
ATOM 1767 C CA . VAL A 1 242 ? -19.195 -18.782 -1.334 1.00 90.56 242 VAL A CA 1
ATOM 1768 C C . VAL A 1 242 ? -17.890 -19.568 -1.393 1.00 90.56 242 VAL A C 1
ATOM 1770 O O . VAL A 1 242 ? -16.811 -19.010 -1.184 1.00 90.56 242 VAL A O 1
ATOM 1773 N N . GLY A 1 243 ? -17.990 -20.865 -1.663 1.00 89.50 243 GLY A N 1
ATOM 1774 C CA . GLY A 1 243 ? -16.867 -21.740 -1.979 1.00 89.50 243 GLY A CA 1
ATOM 1775 C C . GLY A 1 243 ? -17.144 -22.496 -3.270 1.00 89.50 243 GLY A C 1
ATOM 1776 O O . GLY A 1 243 ? -18.268 -22.936 -3.498 1.00 89.50 243 GLY A O 1
ATOM 1777 N N . ASN A 1 244 ? -16.128 -22.655 -4.110 1.00 85.62 244 ASN A N 1
ATOM 1778 C CA . ASN A 1 244 ? -16.255 -23.374 -5.369 1.00 85.62 244 ASN A CA 1
ATOM 1779 C C . ASN A 1 244 ? -15.828 -24.839 -5.198 1.00 85.62 244 ASN A C 1
ATOM 1781 O O . ASN A 1 244 ? -14.648 -25.133 -4.967 1.00 85.62 244 ASN A O 1
ATOM 1785 N N . LEU A 1 245 ? -16.793 -25.754 -5.318 1.00 80.94 245 LEU A N 1
ATOM 1786 C CA . LEU A 1 245 ? -16.597 -27.200 -5.249 1.00 80.94 245 LEU A CA 1
ATOM 1787 C C . LEU A 1 245 ? -16.826 -27.793 -6.636 1.00 80.94 245 LEU A C 1
ATOM 1789 O O . LEU A 1 245 ? -17.949 -27.789 -7.135 1.00 80.94 245 LEU A O 1
ATOM 1793 N N . SER A 1 246 ? -15.772 -28.329 -7.257 1.00 79.00 246 SER A N 1
ATOM 1794 C CA . SER A 1 246 ? -15.863 -28.973 -8.578 1.00 79.00 246 SER A CA 1
ATOM 1795 C C . SER A 1 246 ? -16.527 -28.091 -9.653 1.00 79.00 246 SER A C 1
ATOM 1797 O O . SER A 1 246 ? -17.372 -28.564 -10.409 1.00 79.00 246 SER A O 1
ATOM 1799 N N . ASN A 1 247 ? -16.146 -26.808 -9.723 1.00 78.25 247 ASN A N 1
ATOM 1800 C CA . ASN A 1 247 ? -16.701 -25.789 -10.632 1.00 78.25 247 ASN A CA 1
ATOM 1801 C C . ASN A 1 247 ? -18.150 -25.361 -10.349 1.00 78.25 247 ASN A C 1
ATOM 1803 O O . ASN A 1 247 ? -18.768 -24.717 -11.195 1.00 78.25 247 ASN A O 1
ATOM 1807 N N . VAL A 1 248 ? -18.687 -25.668 -9.167 1.00 82.62 248 VAL A N 1
ATOM 1808 C CA . VAL A 1 248 ? -19.997 -25.182 -8.725 1.00 82.62 248 VAL A CA 1
ATOM 1809 C C . VAL A 1 248 ? -19.824 -24.312 -7.489 1.00 82.62 248 VAL A C 1
ATOM 1811 O O . VAL A 1 248 ? -19.249 -24.744 -6.488 1.00 82.62 248 VAL A O 1
ATOM 1814 N N . ASP A 1 249 ? -20.352 -23.094 -7.552 1.00 86.44 249 ASP A N 1
ATOM 1815 C CA . ASP A 1 249 ? -20.397 -22.191 -6.409 1.00 86.44 249 ASP A CA 1
ATOM 1816 C C . ASP A 1 249 ? -21.455 -22.662 -5.409 1.00 86.44 249 ASP A C 1
ATOM 1818 O O . ASP A 1 249 ? -22.628 -22.844 -5.744 1.00 86.44 249 ASP A O 1
ATOM 1822 N N . GLN A 1 250 ? -21.035 -22.861 -4.163 1.00 87.25 250 GLN A N 1
ATOM 1823 C CA . GLN A 1 250 ? -21.901 -23.258 -3.062 1.00 87.25 250 GLN A CA 1
ATOM 1824 C C . GLN A 1 250 ? -21.849 -22.234 -1.937 1.00 87.25 250 GLN A C 1
ATOM 1826 O O . GLN A 1 250 ? -20.789 -21.703 -1.598 1.00 87.25 250 GLN A O 1
ATOM 1831 N N . ALA A 1 251 ? -23.009 -21.984 -1.332 1.00 89.69 251 ALA A N 1
ATOM 1832 C CA . ALA A 1 251 ? -23.091 -21.198 -0.115 1.00 89.69 251 ALA A CA 1
ATOM 1833 C C . ALA A 1 251 ? -22.415 -21.955 1.031 1.00 89.69 251 ALA A C 1
ATOM 1835 O O . ALA A 1 251 ? -22.672 -23.137 1.261 1.00 89.69 251 ALA A O 1
ATOM 1836 N N . VAL A 1 252 ? -21.566 -21.252 1.768 1.00 88.56 252 VAL A N 1
ATOM 1837 C CA . VAL A 1 252 ? -20.786 -21.808 2.870 1.00 88.56 252 VAL A CA 1
ATOM 1838 C C . VAL A 1 252 ? -20.938 -20.940 4.107 1.00 88.56 252 VAL A C 1
ATOM 1840 O O . VAL A 1 252 ? -21.114 -19.722 4.027 1.00 88.56 252 VAL A O 1
ATOM 1843 N N . ARG A 1 253 ? -20.875 -21.587 5.270 1.00 92.00 253 ARG A N 1
ATOM 1844 C CA . ARG A 1 253 ? -20.885 -20.929 6.573 1.00 92.00 253 ARG A CA 1
ATOM 1845 C C . ARG A 1 253 ? -19.712 -21.434 7.395 1.00 92.00 253 ARG A C 1
ATOM 1847 O O . ARG A 1 253 ? -19.572 -22.638 7.593 1.00 92.00 253 ARG A O 1
ATOM 1854 N N . TRP A 1 254 ? -18.947 -20.503 7.942 1.00 91.94 254 TRP A N 1
ATOM 1855 C CA . TRP A 1 254 ? -17.889 -20.767 8.905 1.00 91.94 254 TRP A CA 1
ATOM 1856 C C . TRP A 1 254 ? -18.315 -20.319 10.301 1.00 91.94 254 TRP A C 1
ATOM 1858 O O . TRP A 1 254 ? -19.115 -19.392 10.477 1.00 91.94 254 TRP A O 1
ATOM 1868 N N . ARG A 1 255 ? -17.759 -20.991 11.306 1.00 90.81 255 ARG A N 1
ATOM 1869 C CA . ARG A 1 255 ? -17.842 -20.586 12.706 1.00 90.81 255 ARG A CA 1
ATOM 1870 C C . ARG A 1 255 ? -16.460 -20.117 13.132 1.00 90.81 255 ARG A C 1
ATOM 1872 O O . ARG A 1 255 ? -15.508 -20.887 13.035 1.00 90.81 255 ARG A O 1
ATOM 1879 N N . THR A 1 256 ? -16.367 -18.877 13.585 1.00 81.31 256 THR A N 1
ATOM 1880 C CA . THR A 1 256 ? -15.128 -18.331 14.143 1.00 81.31 256 THR A CA 1
ATOM 1881 C C . THR A 1 256 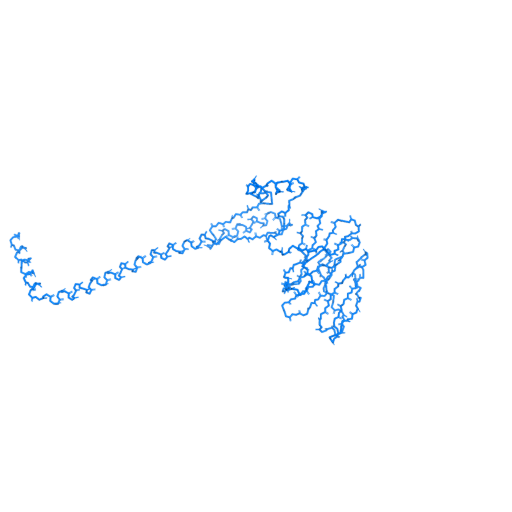? -15.040 -18.780 15.607 1.00 81.31 256 THR A C 1
ATOM 1883 O O . THR A 1 256 ? -16.071 -18.998 16.256 1.00 81.31 256 THR A O 1
ATOM 1886 N N . ARG A 1 257 ? -13.831 -19.097 16.074 1.00 66.62 257 ARG A N 1
ATOM 1887 C CA . ARG A 1 257 ? -13.596 -19.592 17.438 1.00 66.62 257 ARG A CA 1
ATOM 1888 C C . ARG A 1 257 ? -13.328 -18.444 18.389 1.00 66.62 257 ARG A C 1
ATOM 1890 O O . ARG A 1 257 ? -12.645 -17.497 17.949 1.00 66.62 257 ARG A O 1
#

pLDDT: mean 82.17, std 11.36, range [44.34, 97.06]

Secondary structure (DSSP, 8-state):
-HHHHHHHHHHHHHHHHHTHHHHHHHHHHHHHHHHHHHHHHHHHHHHHHHHHHHHTT--------TT--HHHHHHHHHHHHTSTT-S------HHHHHHHHHHHTTT-HHHHHHHHS-SS-GGGS-TTS--PEEEEE-TTSS-EEEES--SSS------EEEETTTTEEEEPP--TTEEEEEEEEE-TTSSEEEEEEEETTS--EEEEEETTEEEE----TTEEEEEEEEEE-TTSSEEEEEEEETTEEEEEEEE--